Protein AF-A0A3S1SPB4-F1 (afdb_monomer_lite)

Sequence (259 aa):
DLHRLSEKHAQAERALEKRALELQKLEQMYDDASFSSSNRQIELVARESELEKLASDIALLKGQRKEADRHSQEIASESKAAREALKVEKKKTAELEKKVERLLATLADREEKLDRREKDLARMRERSKETAVANGVARLTAGPDAKSDDVDKAIAKLEADRERLEARLTALARENKRLKTDLADSGTVMPESAGDARSGAGLREQMNELAAEVVNLTMKLEGPDSTIAKALASEGQQNGRGISLADRVRALQKAGSSN

Foldseek 3Di:
DVVVVVVVVVVVVVVVVVVVVVVVVVVVVVVVVVVVVVVVVVVVVVVVVVVVVVVVVVVVVVVVVVVVVVVVVVVVVVVVVVVVVVVVVVVVVVVVVVVVVVVVVVVVVVVVVVVVVVVVVVVVVVVVVVVCVVVVVVVVPDDDPPPPVVVVVVVVVVVVVVVVVVVVVVVVVVVVVVVVVVCVVVPPPPDDDPVVVVVVVVVVVVVLLVVLVVLLVVCVVVDCPDPSNVVLVDDDDPDDDDQDSSNSNVVVVVVVVVD

pLDDT: mean 84.22, std 16.59, range [40.38, 98.56]

Structure (mmCIF, N/CA/C/O backbone):
data_AF-A0A3S1SPB4-F1
#
_entry.id   AF-A0A3S1SPB4-F1
#
loop_
_atom_site.group_PDB
_atom_site.id
_atom_site.type_symbol
_atom_site.label_atom_id
_atom_site.label_alt_id
_atom_site.label_comp_id
_atom_site.label_asym_id
_atom_site.label_entity_id
_atom_site.label_seq_id
_atom_site.pdbx_PDB_ins_code
_atom_site.Cartn_x
_atom_site.Cartn_y
_atom_site.Cartn_z
_atom_site.occupancy
_atom_site.B_iso_or_equiv
_atom_site.auth_seq_id
_atom_site.auth_comp_id
_atom_site.auth_asym_id
_atom_site.auth_atom_id
_atom_site.pdbx_PDB_model_num
ATOM 1 N N . ASP A 1 1 ? 51.983 7.916 -91.721 1.00 75.38 1 ASP A N 1
ATOM 2 C CA . ASP A 1 1 ? 50.832 7.320 -91.001 1.00 75.38 1 ASP A CA 1
ATOM 3 C C . ASP A 1 1 ? 51.162 6.725 -89.637 1.00 75.38 1 ASP A C 1
ATOM 5 O O . ASP A 1 1 ? 50.467 7.058 -88.684 1.00 75.38 1 ASP A O 1
ATOM 9 N N . LEU A 1 2 ? 52.246 5.953 -89.486 1.00 85.44 2 LEU A N 1
ATOM 10 C CA . LEU A 1 2 ? 52.638 5.344 -88.199 1.00 85.44 2 LEU A CA 1
ATOM 11 C C . LEU A 1 2 ? 52.831 6.342 -87.037 1.00 85.44 2 LEU A C 1
ATOM 13 O O . LEU A 1 2 ? 52.354 6.089 -85.937 1.00 85.44 2 LEU A O 1
ATOM 17 N N . HIS A 1 3 ? 53.463 7.499 -87.269 1.00 86.44 3 HIS A N 1
ATOM 18 C CA . HIS A 1 3 ? 53.674 8.504 -86.210 1.00 86.44 3 HIS A CA 1
ATOM 19 C C . HIS A 1 3 ? 52.358 9.100 -85.684 1.00 86.44 3 HIS A C 1
ATOM 21 O O . HIS A 1 3 ? 52.159 9.188 -84.478 1.00 86.44 3 HIS A O 1
ATOM 27 N N . ARG A 1 4 ? 51.404 9.414 -86.573 1.00 89.56 4 ARG A N 1
ATOM 28 C CA . ARG A 1 4 ? 50.073 9.915 -86.179 1.00 89.56 4 ARG A CA 1
ATOM 29 C C . ARG A 1 4 ? 49.282 8.881 -85.378 1.00 89.56 4 ARG A C 1
ATOM 31 O O . ARG A 1 4 ? 48.497 9.248 -84.510 1.00 89.56 4 ARG A O 1
ATOM 38 N N . LEU A 1 5 ? 49.458 7.594 -85.682 1.00 90.75 5 LEU A N 1
ATOM 39 C CA . LEU A 1 5 ? 48.833 6.511 -84.926 1.00 90.75 5 LEU A CA 1
ATOM 40 C C . LEU A 1 5 ? 49.460 6.373 -83.531 1.00 90.75 5 LEU A C 1
ATOM 42 O O . LEU A 1 5 ? 48.730 6.249 -82.553 1.00 90.75 5 LEU A O 1
ATOM 46 N N . SER A 1 6 ? 50.788 6.483 -83.432 1.00 92.44 6 SER A N 1
ATOM 47 C CA . SER A 1 6 ? 51.517 6.482 -82.157 1.00 92.44 6 SER A CA 1
ATOM 48 C C . SER A 1 6 ? 51.134 7.661 -81.259 1.00 92.44 6 SER A C 1
ATOM 50 O O . SER A 1 6 ? 50.950 7.481 -80.060 1.00 92.44 6 SER A O 1
ATOM 52 N N . GLU A 1 7 ? 50.978 8.862 -81.818 1.00 93.25 7 GLU A N 1
ATOM 53 C CA . GLU A 1 7 ? 50.540 10.040 -81.060 1.00 93.25 7 GLU A CA 1
ATOM 54 C C . GLU A 1 7 ? 49.109 9.880 -80.539 1.00 93.25 7 GLU A C 1
ATOM 56 O O . GLU A 1 7 ? 48.834 10.196 -79.382 1.00 93.25 7 GLU A O 1
ATOM 61 N N . LYS A 1 8 ? 48.201 9.341 -81.363 1.00 94.06 8 LYS A N 1
ATOM 62 C CA . LYS A 1 8 ? 46.831 9.017 -80.941 1.00 94.06 8 LYS A CA 1
ATOM 63 C C . LYS A 1 8 ? 46.806 7.949 -79.848 1.00 94.06 8 LYS A C 1
ATOM 65 O O . LYS A 1 8 ? 46.020 8.075 -78.915 1.00 94.06 8 LYS A O 1
ATOM 70 N N . HIS A 1 9 ? 47.673 6.940 -79.939 1.00 94.12 9 HIS A N 1
ATOM 71 C CA . HIS A 1 9 ? 47.815 5.914 -78.906 1.00 94.12 9 HIS A CA 1
ATOM 72 C C . HIS A 1 9 ? 48.284 6.521 -77.581 1.00 94.12 9 HIS A C 1
ATOM 74 O O . HIS A 1 9 ? 47.619 6.354 -76.566 1.00 94.12 9 HIS A O 1
ATOM 80 N N . ALA A 1 10 ? 49.348 7.327 -77.604 1.00 94.56 10 ALA A N 1
ATOM 81 C CA . ALA A 1 10 ? 49.864 7.994 -76.409 1.00 94.56 10 ALA A CA 1
ATOM 82 C C . ALA A 1 10 ? 48.846 8.970 -75.786 1.00 94.56 10 ALA A C 1
ATOM 84 O O . ALA A 1 10 ? 48.781 9.133 -74.568 1.00 94.56 10 ALA A O 1
ATOM 85 N N . GLN A 1 11 ? 48.029 9.639 -76.604 1.00 94.69 11 GLN A N 1
ATOM 86 C CA . GLN A 1 11 ? 46.925 10.470 -76.114 1.00 94.69 11 GLN A CA 1
ATOM 87 C C . GLN A 1 11 ? 45.821 9.630 -75.458 1.00 94.69 11 GLN A C 1
ATOM 89 O O . GLN A 1 11 ? 45.295 10.033 -74.420 1.00 94.69 11 GLN A O 1
ATOM 94 N N . ALA A 1 12 ? 45.488 8.473 -76.036 1.00 94.44 12 ALA A N 1
ATOM 95 C CA . ALA A 1 12 ? 44.513 7.547 -75.473 1.00 94.44 12 ALA A CA 1
ATOM 96 C C . ALA A 1 12 ? 45.000 6.945 -74.146 1.00 94.44 12 ALA A C 1
ATOM 98 O O . ALA A 1 12 ? 44.237 6.938 -73.186 1.00 94.44 12 ALA A O 1
ATOM 99 N N . GLU A 1 13 ? 46.267 6.533 -74.052 1.00 95.31 13 GLU A N 1
ATOM 100 C CA . GLU A 1 13 ? 46.878 6.036 -72.809 1.00 95.31 13 GLU A CA 1
ATOM 101 C C . GLU A 1 13 ? 46.801 7.080 -71.694 1.00 95.31 13 GLU A C 1
ATOM 103 O O . GLU A 1 13 ? 46.261 6.802 -70.628 1.00 95.31 13 GLU A O 1
ATOM 108 N N . ARG A 1 14 ? 47.196 8.330 -71.967 1.00 95.88 14 ARG A N 1
ATOM 109 C CA . ARG A 1 14 ? 47.084 9.423 -70.982 1.00 95.88 14 ARG A CA 1
ATOM 110 C C . ARG A 1 14 ? 45.640 9.702 -70.561 1.00 95.88 14 ARG A C 1
ATOM 112 O O . ARG A 1 14 ? 45.394 10.109 -69.428 1.00 95.88 14 ARG A O 1
ATOM 119 N N . ALA A 1 15 ? 44.674 9.552 -71.467 1.00 96.06 15 ALA A N 1
ATOM 120 C CA . ALA A 1 15 ? 43.260 9.722 -71.138 1.00 96.06 15 ALA A CA 1
ATOM 121 C C . ALA A 1 15 ? 42.735 8.564 -70.274 1.00 96.06 15 ALA A C 1
ATOM 123 O O . ALA A 1 15 ? 41.946 8.798 -69.358 1.00 96.06 15 ALA A O 1
ATOM 124 N N . LEU A 1 16 ? 43.188 7.336 -70.538 1.00 96.31 16 LEU A N 1
ATOM 125 C CA . LEU A 1 16 ? 42.876 6.163 -69.725 1.00 96.31 16 LEU A CA 1
ATOM 126 C C . LEU A 1 16 ? 43.489 6.272 -68.327 1.00 96.31 16 LEU A C 1
ATOM 128 O O . LEU A 1 16 ? 42.783 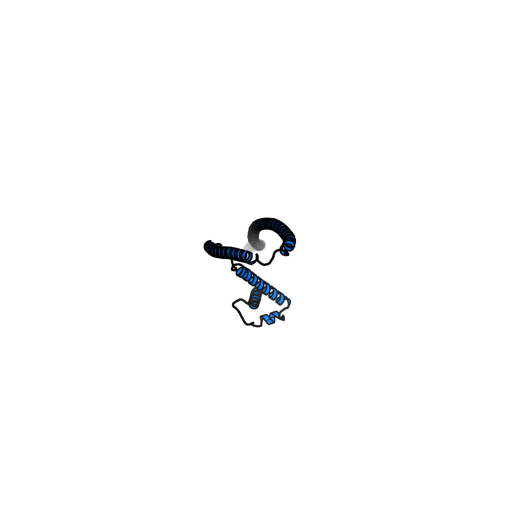6.032 -67.354 1.00 96.31 16 LEU A O 1
ATOM 132 N N . GLU A 1 17 ? 44.738 6.720 -68.207 1.00 96.50 17 GLU A N 1
ATOM 133 C CA . GLU A 1 17 ? 45.389 6.971 -66.914 1.00 96.50 17 GLU A CA 1
ATOM 134 C C . GLU A 1 17 ? 44.633 8.017 -66.084 1.00 96.50 17 GLU A C 1
ATOM 136 O O . GLU A 1 17 ? 44.372 7.808 -64.901 1.00 96.50 17 GLU A O 1
ATOM 141 N N . LYS A 1 18 ? 44.210 9.129 -66.702 1.00 96.81 18 LYS A N 1
ATOM 142 C CA . LYS A 1 18 ? 43.398 10.149 -66.016 1.00 96.81 18 LYS A CA 1
ATOM 143 C C . LYS A 1 18 ? 42.070 9.586 -65.518 1.00 96.81 18 LYS A C 1
ATOM 145 O O . LYS A 1 18 ? 41.710 9.821 -64.369 1.00 96.81 18 LYS A O 1
ATOM 150 N N . ARG A 1 19 ? 41.374 8.813 -66.357 1.00 96.44 19 ARG A N 1
ATOM 151 C CA . ARG A 1 19 ? 40.126 8.144 -65.964 1.00 96.44 19 ARG A CA 1
ATOM 152 C C . ARG A 1 19 ? 40.351 7.133 -64.845 1.00 96.44 19 ARG A C 1
ATOM 154 O O . ARG A 1 19 ? 39.529 7.062 -63.943 1.00 96.44 19 ARG A O 1
ATOM 161 N N . ALA A 1 20 ? 41.456 6.389 -64.866 1.00 96.88 20 ALA A N 1
ATOM 162 C CA . ALA A 1 20 ? 41.801 5.459 -63.794 1.00 96.88 20 ALA A CA 1
ATOM 163 C C . ALA A 1 20 ? 41.993 6.192 -62.454 1.00 96.88 20 ALA A C 1
ATOM 165 O O . ALA A 1 20 ? 41.458 5.757 -61.438 1.00 96.88 20 ALA A O 1
ATOM 166 N N . LEU A 1 21 ? 42.667 7.348 -62.458 1.00 97.06 21 LEU A N 1
ATOM 167 C CA . LEU A 1 21 ? 42.824 8.182 -61.261 1.00 97.06 21 LEU A CA 1
ATOM 168 C C . LEU A 1 21 ? 41.497 8.782 -60.773 1.00 97.06 21 LEU A C 1
ATOM 170 O O . LEU A 1 21 ? 41.274 8.890 -59.570 1.00 97.06 21 LEU A O 1
ATOM 174 N N . GLU A 1 22 ? 40.618 9.202 -61.683 1.00 96.62 22 GLU A N 1
ATOM 175 C CA . GLU A 1 22 ? 39.280 9.696 -61.333 1.00 96.62 22 GLU A CA 1
ATOM 176 C C . GLU A 1 22 ? 38.407 8.591 -60.731 1.00 96.62 22 GLU A C 1
ATOM 178 O O . GLU A 1 22 ? 37.740 8.829 -59.725 1.00 96.62 22 GLU A O 1
ATOM 183 N N . LEU A 1 23 ? 38.460 7.380 -61.292 1.00 96.94 23 LEU A N 1
ATOM 184 C CA . LEU A 1 23 ? 37.764 6.212 -60.753 1.00 96.94 23 LEU A CA 1
ATOM 185 C C . LEU A 1 23 ? 38.267 5.860 -59.354 1.00 96.94 23 LEU A C 1
ATOM 187 O O . LEU A 1 23 ? 37.449 5.675 -58.462 1.00 96.94 23 LEU A O 1
ATOM 191 N N . GLN A 1 24 ? 39.583 5.866 -59.132 1.00 97.00 24 GLN A N 1
ATOM 192 C CA . GLN A 1 24 ? 40.157 5.607 -57.811 1.00 97.00 24 GLN A CA 1
ATOM 193 C C . GLN A 1 24 ? 39.718 6.652 -56.771 1.00 97.00 24 GLN A C 1
ATOM 195 O O . GLN A 1 24 ? 39.429 6.315 -55.626 1.00 97.00 24 GLN A O 1
ATOM 200 N N . LYS A 1 25 ? 39.630 7.933 -57.153 1.00 97.38 25 LYS A N 1
ATOM 201 C CA . LYS A 1 25 ? 39.108 8.984 -56.261 1.00 97.38 25 LYS A CA 1
ATOM 202 C C . LYS A 1 25 ? 37.626 8.797 -55.960 1.00 97.38 25 LYS A C 1
ATOM 204 O O . LYS A 1 25 ? 37.198 9.040 -54.837 1.00 97.38 25 LYS A O 1
ATOM 209 N N . LEU A 1 26 ? 36.837 8.405 -56.959 1.00 97.50 26 LEU A N 1
ATOM 210 C CA . LEU A 1 26 ? 35.414 8.142 -56.769 1.00 97.50 26 LEU A CA 1
ATOM 211 C C . LEU A 1 26 ? 35.185 6.924 -55.868 1.00 97.50 26 LEU A C 1
ATOM 213 O O . LEU A 1 26 ? 34.300 6.972 -55.022 1.00 97.50 26 LEU A O 1
ATOM 217 N N . GLU A 1 27 ? 36.009 5.888 -56.010 1.00 96.94 27 GLU A N 1
ATOM 218 C CA . GLU A 1 27 ? 36.025 4.715 -55.135 1.00 96.94 27 GLU A CA 1
ATOM 219 C C . GLU A 1 27 ? 36.329 5.115 -53.686 1.00 96.94 27 GLU A C 1
ATOM 221 O O . GLU A 1 27 ? 35.541 4.806 -52.800 1.00 96.94 27 GLU A O 1
ATOM 226 N N . GLN A 1 28 ? 37.365 5.928 -53.453 1.00 97.19 28 GLN A N 1
ATOM 227 C CA . GLN A 1 28 ? 37.677 6.446 -52.112 1.00 97.19 28 GLN A CA 1
ATOM 228 C C . GLN A 1 28 ? 36.519 7.249 -51.504 1.00 97.19 28 GLN A C 1
ATOM 230 O O . GLN A 1 28 ? 36.149 7.028 -50.355 1.00 97.19 28 GLN A O 1
ATOM 235 N N . MET A 1 29 ? 35.901 8.155 -52.272 1.00 97.19 29 MET A N 1
ATOM 236 C CA . MET A 1 29 ? 34.748 8.923 -51.785 1.00 97.19 29 MET A CA 1
ATOM 237 C C . MET A 1 29 ? 33.532 8.034 -51.494 1.00 97.19 29 MET A C 1
ATOM 239 O O . MET A 1 29 ? 32.776 8.315 -50.564 1.00 97.19 29 MET A O 1
ATOM 243 N N . TYR A 1 30 ? 33.319 6.986 -52.295 1.00 97.56 30 TYR A N 1
ATOM 244 C CA . TYR A 1 30 ? 32.252 6.018 -52.068 1.00 97.56 30 TYR A CA 1
ATOM 245 C C . TYR A 1 30 ? 32.500 5.209 -50.796 1.00 97.56 30 TYR A C 1
ATOM 247 O O . TYR A 1 30 ? 31.586 5.078 -49.983 1.00 97.56 30 TYR A O 1
ATOM 255 N N . ASP A 1 31 ? 33.723 4.724 -50.597 1.00 97.62 31 ASP A N 1
ATOM 256 C CA . ASP A 1 31 ? 34.103 3.981 -49.401 1.00 97.62 31 ASP A CA 1
ATOM 257 C C . ASP A 1 31 ? 33.938 4.849 -48.151 1.00 97.62 31 ASP A C 1
ATOM 259 O O . ASP A 1 31 ? 33.263 4.435 -47.209 1.00 97.62 31 ASP A O 1
ATOM 263 N N . ASP A 1 32 ? 34.428 6.090 -48.166 1.00 97.31 32 ASP A N 1
ATOM 264 C CA . ASP A 1 32 ? 34.272 7.031 -47.050 1.00 97.31 32 ASP A CA 1
ATOM 265 C C . ASP A 1 32 ? 32.794 7.312 -46.728 1.00 97.31 32 ASP A C 1
ATOM 267 O O . ASP A 1 32 ? 32.380 7.307 -45.562 1.00 97.31 32 ASP A O 1
ATOM 271 N N . ALA A 1 33 ? 31.962 7.517 -47.755 1.00 97.50 33 ALA A N 1
ATOM 272 C CA . ALA A 1 33 ? 30.526 7.716 -47.580 1.00 97.50 33 ALA A CA 1
ATOM 273 C C . ALA A 1 33 ? 29.827 6.448 -47.057 1.00 97.50 33 ALA A C 1
ATOM 275 O O . ALA A 1 33 ? 28.954 6.536 -46.189 1.00 97.50 33 ALA A O 1
ATOM 276 N N . SER A 1 34 ? 30.230 5.273 -47.542 1.00 97.00 34 SER A N 1
ATOM 277 C CA . SER A 1 34 ? 29.728 3.970 -47.102 1.00 97.00 34 SER A CA 1
ATOM 278 C C . SER A 1 34 ? 30.073 3.713 -45.632 1.00 97.00 34 SER A C 1
ATOM 280 O O . SER A 1 34 ? 29.188 3.379 -44.837 1.00 97.00 34 SER A O 1
ATOM 282 N N . PHE A 1 35 ? 31.319 3.975 -45.224 1.00 97.44 35 PHE A N 1
ATOM 283 C CA . PHE A 1 35 ? 31.751 3.880 -43.829 1.00 97.44 35 PHE A CA 1
ATOM 284 C C . PHE A 1 35 ? 31.006 4.871 -42.931 1.00 97.44 35 PHE A C 1
ATOM 286 O O . PHE A 1 35 ? 30.534 4.484 -41.862 1.00 97.44 35 PHE A O 1
ATOM 293 N N . SER A 1 36 ? 30.829 6.122 -43.366 1.00 97.88 36 SER A N 1
ATOM 294 C CA . SER A 1 36 ? 30.066 7.124 -42.610 1.00 97.88 36 SER A CA 1
ATOM 295 C C . SER A 1 36 ? 28.595 6.724 -42.440 1.00 97.88 36 SER A C 1
ATOM 297 O O . SER A 1 36 ? 28.045 6.829 -41.341 1.00 97.88 36 SER A O 1
ATOM 299 N N . SER A 1 37 ? 27.966 6.203 -43.499 1.00 97.81 37 SER A N 1
ATOM 300 C CA . SER A 1 37 ? 26.587 5.708 -43.456 1.00 97.81 37 SER A CA 1
ATOM 301 C C . SER A 1 37 ? 26.447 4.504 -42.525 1.00 97.81 37 SER A C 1
ATOM 303 O O . SER A 1 37 ? 25.523 4.465 -41.714 1.00 97.81 37 SER A O 1
ATOM 305 N N . SER A 1 38 ? 27.376 3.548 -42.601 1.00 97.94 38 SER A N 1
ATOM 306 C CA . SER A 1 38 ? 27.407 2.376 -41.721 1.00 97.94 38 SER A CA 1
ATOM 307 C C . SER A 1 38 ? 27.582 2.782 -40.255 1.00 97.94 38 SER A C 1
ATOM 309 O O . SER A 1 38 ? 26.819 2.345 -39.394 1.00 97.94 38 SER A O 1
ATOM 311 N N . ASN A 1 39 ? 28.499 3.711 -39.963 1.00 97.94 39 ASN A N 1
ATOM 312 C CA . ASN A 1 39 ? 28.676 4.231 -38.608 1.00 97.94 39 ASN A CA 1
ATOM 313 C C . ASN A 1 39 ? 27.399 4.909 -38.088 1.00 97.94 39 ASN A C 1
ATOM 315 O O . ASN A 1 39 ? 26.957 4.641 -36.972 1.00 97.94 39 ASN A O 1
ATOM 319 N N . ARG A 1 40 ? 26.744 5.728 -38.920 1.00 97.69 40 ARG A N 1
ATOM 320 C CA . ARG A 1 40 ? 25.470 6.357 -38.553 1.00 97.69 40 ARG A CA 1
ATOM 321 C C . ARG A 1 40 ? 24.361 5.330 -38.323 1.00 97.69 40 ARG A C 1
ATOM 323 O O . ARG A 1 40 ? 23.535 5.525 -37.439 1.00 97.69 40 ARG A O 1
ATOM 330 N N . GLN A 1 41 ? 24.339 4.238 -39.085 1.00 98.06 41 GLN A N 1
ATOM 331 C CA . GLN A 1 41 ? 23.387 3.149 -38.877 1.00 98.06 41 GLN A CA 1
ATOM 332 C C . GLN A 1 41 ? 23.615 2.455 -37.528 1.00 98.06 41 GLN A C 1
ATOM 334 O O . GLN A 1 41 ? 22.649 2.199 -36.813 1.00 98.06 41 GLN A O 1
ATOM 339 N N . ILE A 1 42 ? 24.870 2.209 -37.145 1.00 97.69 42 ILE A N 1
ATOM 340 C CA . ILE A 1 42 ? 25.210 1.639 -35.832 1.00 97.69 42 ILE A CA 1
ATOM 341 C C . ILE A 1 42 ? 24.729 2.562 -34.706 1.00 97.69 42 ILE A C 1
ATOM 343 O O . ILE A 1 42 ? 24.108 2.100 -33.749 1.00 97.69 42 ILE A O 1
ATOM 347 N N . GLU A 1 43 ? 24.961 3.869 -34.832 1.00 97.69 43 GLU A N 1
ATOM 348 C CA . GLU A 1 43 ? 24.497 4.848 -33.846 1.00 97.69 43 GLU A CA 1
ATOM 349 C C . GLU A 1 43 ? 22.969 4.900 -33.753 1.00 97.69 43 GLU A C 1
ATOM 351 O O . GLU A 1 43 ? 22.430 4.950 -32.648 1.00 97.69 43 GLU A O 1
ATOM 356 N N . LEU A 1 44 ? 22.259 4.855 -34.884 1.00 98.25 44 LEU A N 1
ATOM 357 C CA . LEU A 1 44 ? 20.796 4.826 -34.892 1.00 98.25 44 LEU A CA 1
ATOM 358 C C . LEU A 1 44 ? 20.257 3.590 -34.172 1.00 98.25 44 LEU A C 1
ATOM 360 O O . LEU A 1 44 ? 19.421 3.739 -33.287 1.00 98.25 44 LEU A O 1
ATOM 364 N N . VAL A 1 45 ? 20.795 2.404 -34.464 1.00 98.31 45 VAL A N 1
ATOM 365 C CA . VAL A 1 45 ? 20.392 1.160 -33.788 1.00 98.31 45 VAL A CA 1
ATOM 366 C C . VAL A 1 45 ? 20.698 1.221 -32.288 1.00 98.31 45 VAL A C 1
ATOM 368 O O . VAL A 1 45 ? 19.892 0.787 -31.464 1.00 98.31 45 VAL A O 1
ATOM 371 N N . ALA A 1 46 ? 21.832 1.810 -31.897 1.00 98.06 46 ALA A N 1
ATOM 372 C CA . ALA A 1 46 ? 22.147 2.018 -30.487 1.00 98.06 46 ALA A CA 1
ATOM 373 C C . ALA A 1 46 ? 21.114 2.937 -29.810 1.00 98.06 46 ALA A C 1
ATOM 375 O O . ALA A 1 46 ? 20.590 2.590 -28.750 1.00 98.06 46 ALA A O 1
ATOM 376 N N . ARG A 1 47 ? 20.757 4.065 -30.439 1.00 98.00 47 ARG A N 1
ATOM 377 C CA . ARG A 1 47 ? 19.730 4.989 -29.929 1.00 98.00 47 ARG A CA 1
ATOM 378 C C . ARG A 1 47 ? 18.342 4.361 -29.880 1.00 98.00 47 ARG A C 1
ATOM 380 O O . ARG A 1 47 ? 17.628 4.582 -28.908 1.00 98.00 47 ARG A O 1
ATOM 387 N N . GLU A 1 48 ? 17.968 3.564 -30.872 1.00 97.94 48 GLU A N 1
ATOM 388 C CA . GLU A 1 48 ? 16.713 2.807 -30.866 1.00 97.94 48 GLU A CA 1
ATOM 389 C C . GLU A 1 48 ? 16.659 1.855 -29.666 1.00 97.94 48 GLU A C 1
ATOM 391 O O . GLU A 1 48 ? 15.685 1.874 -28.916 1.00 97.94 48 GLU A O 1
ATOM 396 N N . SER A 1 49 ? 17.749 1.131 -29.386 1.00 98.31 49 SER A N 1
ATOM 397 C CA . SER A 1 49 ? 17.826 0.254 -28.210 1.00 98.31 49 SER A CA 1
ATOM 398 C C . SER A 1 49 ? 17.738 1.015 -26.876 1.00 98.31 49 SER A C 1
ATOM 400 O O . SER A 1 49 ? 17.169 0.515 -25.905 1.00 98.31 49 SER A O 1
ATOM 402 N N . GLU A 1 50 ? 18.282 2.236 -26.800 1.00 98.31 50 GLU A N 1
ATOM 403 C CA . GLU A 1 50 ? 18.144 3.105 -25.624 1.00 98.31 50 GLU A CA 1
ATOM 404 C C . GLU A 1 50 ? 16.697 3.584 -25.454 1.00 98.31 50 GLU A C 1
ATOM 406 O O . GLU A 1 50 ? 16.171 3.562 -24.341 1.00 98.31 50 GLU A O 1
ATOM 411 N N . LEU A 1 51 ? 16.032 3.975 -26.545 1.00 98.50 51 LEU A N 1
ATOM 412 C CA . LEU A 1 51 ? 14.627 4.382 -26.527 1.00 98.50 51 LEU A CA 1
ATOM 413 C C . LEU A 1 51 ? 13.709 3.234 -26.100 1.00 98.50 51 LEU A C 1
ATOM 415 O O . LEU A 1 51 ? 12.793 3.463 -25.311 1.00 98.50 51 LEU A O 1
ATOM 419 N N . GLU A 1 52 ? 13.965 2.009 -26.561 1.00 98.44 52 GLU A N 1
ATOM 420 C CA . GLU A 1 52 ? 13.220 0.820 -26.134 1.00 98.44 52 GLU A CA 1
ATOM 421 C C . GLU A 1 52 ? 13.374 0.555 -24.632 1.00 98.44 52 GLU A C 1
ATOM 423 O O . GLU A 1 52 ? 12.374 0.336 -23.944 1.00 98.44 52 GLU A O 1
ATOM 428 N N . LYS A 1 53 ? 14.597 0.660 -24.093 1.00 98.50 53 LYS A N 1
ATOM 429 C CA . LYS A 1 53 ? 14.849 0.532 -22.646 1.00 98.50 53 LYS A CA 1
ATOM 430 C C . LYS A 1 53 ? 14.124 1.611 -21.843 1.00 98.50 53 LYS A C 1
ATOM 432 O O . LYS A 1 53 ? 13.426 1.308 -20.877 1.00 98.50 53 LYS A O 1
ATOM 437 N N . LEU A 1 54 ? 14.219 2.870 -22.269 1.00 98.50 54 LEU A N 1
ATOM 438 C CA . LEU A 1 54 ? 13.508 3.970 -21.612 1.00 98.50 54 LEU A CA 1
ATOM 439 C C . LEU A 1 54 ? 11.988 3.778 -21.680 1.00 98.50 54 LEU A C 1
ATOM 441 O O . LEU A 1 54 ? 11.284 4.066 -20.712 1.00 98.50 54 LEU A O 1
ATOM 445 N N . ALA A 1 55 ? 11.463 3.260 -22.792 1.00 98.50 55 ALA A N 1
ATOM 446 C CA . ALA A 1 55 ? 10.047 2.945 -22.924 1.00 98.50 55 ALA A CA 1
ATOM 447 C C . ALA A 1 55 ? 9.615 1.828 -21.958 1.00 98.50 55 ALA A C 1
ATOM 449 O O . ALA A 1 55 ? 8.562 1.961 -21.323 1.00 98.50 55 ALA A O 1
ATOM 450 N N . SER A 1 56 ? 10.423 0.772 -21.791 1.00 98.44 56 SER A N 1
ATOM 451 C CA . SER A 1 56 ? 10.151 -0.278 -20.801 1.00 98.44 56 SER A CA 1
ATOM 452 C C . SER A 1 56 ? 10.201 0.249 -19.368 1.00 98.44 56 SER A C 1
ATOM 454 O O . SER A 1 56 ? 9.301 -0.050 -18.581 1.00 98.44 56 SER A O 1
ATOM 456 N N . ASP A 1 57 ? 11.168 1.109 -19.045 1.00 98.56 57 ASP A N 1
ATOM 457 C CA . ASP A 1 57 ? 11.299 1.703 -17.712 1.00 98.56 57 ASP A CA 1
ATOM 458 C C . ASP A 1 57 ? 10.115 2.623 -17.398 1.00 98.56 57 ASP A C 1
ATOM 460 O O . ASP A 1 57 ? 9.532 2.562 -16.315 1.00 98.56 57 ASP A O 1
ATOM 464 N N . ILE A 1 58 ? 9.677 3.433 -18.367 1.00 98.56 58 ILE A N 1
ATOM 465 C CA . ILE A 1 58 ? 8.478 4.269 -18.233 1.00 98.56 58 ILE A CA 1
ATOM 466 C C . ILE A 1 58 ? 7.233 3.403 -18.010 1.00 98.56 58 ILE A C 1
ATOM 468 O O . ILE A 1 58 ? 6.369 3.772 -17.209 1.00 98.56 58 ILE A O 1
ATOM 472 N N . ALA A 1 59 ? 7.105 2.272 -18.708 1.00 98.44 59 ALA A N 1
ATOM 473 C CA . ALA A 1 59 ? 5.983 1.360 -18.515 1.00 98.44 59 ALA A CA 1
ATOM 474 C C . ALA A 1 59 ? 5.991 0.748 -17.104 1.00 98.44 59 ALA A C 1
ATOM 476 O O . ALA A 1 59 ? 4.949 0.747 -16.440 1.00 98.44 59 ALA A O 1
ATOM 477 N N . LEU A 1 60 ? 7.160 0.321 -16.617 1.00 98.50 60 LEU A N 1
ATOM 478 C CA . LEU A 1 60 ? 7.342 -0.201 -15.263 1.00 98.50 60 LEU A CA 1
ATOM 479 C C . LEU A 1 60 ? 7.007 0.853 -14.199 1.00 98.50 60 LEU A C 1
ATOM 481 O O . LEU A 1 60 ? 6.184 0.597 -13.322 1.00 98.50 60 LEU A O 1
ATOM 485 N N . LEU A 1 61 ? 7.564 2.062 -14.313 1.00 98.31 61 LEU A N 1
ATOM 486 C CA . LEU A 1 61 ? 7.310 3.167 -13.384 1.00 98.31 61 LEU A CA 1
ATOM 487 C C . LEU A 1 61 ? 5.831 3.574 -13.367 1.00 98.31 61 LEU A C 1
ATOM 489 O O . LEU A 1 61 ? 5.271 3.872 -12.312 1.00 98.31 61 LEU A O 1
ATOM 493 N N . LYS A 1 62 ? 5.154 3.555 -14.523 1.00 98.50 62 LYS A N 1
ATOM 494 C CA . LYS A 1 62 ? 3.700 3.770 -14.593 1.00 98.50 62 LYS A CA 1
ATOM 495 C C . LYS A 1 62 ? 2.921 2.657 -13.891 1.00 98.50 62 LYS A C 1
ATOM 497 O O . LYS A 1 62 ? 1.891 2.956 -13.285 1.00 98.50 62 LYS A O 1
ATOM 502 N N . GLY A 1 63 ? 3.380 1.410 -13.981 1.00 98.38 63 GLY A N 1
ATOM 503 C CA . GLY A 1 63 ? 2.830 0.278 -13.233 1.00 98.38 63 GLY A CA 1
ATOM 504 C C . GLY A 1 63 ? 2.961 0.490 -11.727 1.00 98.38 63 GLY A C 1
ATOM 505 O O . GLY A 1 63 ? 1.949 0.561 -11.032 1.00 98.38 63 GLY A O 1
ATOM 506 N N . GLN A 1 64 ? 4.184 0.739 -11.258 1.00 98.31 64 GLN A N 1
ATOM 507 C CA . GLN A 1 64 ? 4.489 0.999 -9.848 1.00 98.31 64 GLN A CA 1
ATOM 508 C C . GLN A 1 64 ? 3.700 2.186 -9.291 1.00 98.31 64 GLN A C 1
ATOM 510 O O . GLN A 1 64 ? 3.146 2.103 -8.199 1.00 98.31 64 GLN A O 1
ATOM 515 N N . ARG A 1 65 ? 3.572 3.282 -10.053 1.00 98.38 65 ARG A N 1
ATOM 516 C CA . ARG A 1 65 ? 2.752 4.431 -9.644 1.00 98.38 65 ARG A CA 1
ATOM 517 C C . ARG A 1 65 ? 1.285 4.042 -9.461 1.00 98.38 65 ARG A C 1
ATOM 519 O O . ARG A 1 65 ? 0.681 4.433 -8.472 1.00 98.38 65 ARG A O 1
ATOM 526 N N . LYS A 1 66 ? 0.710 3.265 -10.385 1.00 98.50 66 LYS A N 1
ATOM 527 C CA . LYS A 1 66 ? -0.685 2.806 -10.270 1.00 98.50 66 LYS A CA 1
ATOM 528 C C . LYS A 1 66 ? -0.890 1.878 -9.074 1.00 98.50 66 LYS A C 1
ATOM 530 O O . LYS A 1 66 ? -1.934 1.953 -8.435 1.00 98.50 66 LYS A O 1
ATOM 535 N N . GLU A 1 67 ? 0.066 1.003 -8.787 1.00 98.06 67 GLU A N 1
ATOM 536 C CA . GLU A 1 67 ? 0.019 0.113 -7.622 1.00 98.06 67 GLU A CA 1
ATOM 537 C C . GLU A 1 67 ? 0.144 0.896 -6.311 1.00 98.06 67 GLU A C 1
ATOM 539 O O . GLU A 1 67 ? -0.667 0.707 -5.408 1.00 98.06 67 GLU A O 1
ATOM 544 N N . ALA A 1 68 ? 1.076 1.849 -6.236 1.00 97.88 68 ALA A N 1
ATOM 545 C CA . ALA A 1 68 ? 1.227 2.741 -5.090 1.00 97.88 68 ALA A CA 1
ATOM 546 C C . ALA A 1 68 ? -0.018 3.616 -4.856 1.00 97.88 68 ALA A C 1
ATOM 548 O O . ALA A 1 68 ? -0.441 3.794 -3.712 1.00 97.88 68 ALA A O 1
ATOM 549 N N . ASP A 1 69 ? -0.635 4.129 -5.926 1.00 98.06 69 ASP A N 1
ATOM 550 C CA . ASP A 1 69 ? -1.890 4.883 -5.852 1.00 98.06 69 ASP A CA 1
ATOM 551 C C . ASP A 1 69 ? -3.037 3.998 -5.316 1.00 98.06 69 ASP A C 1
ATOM 553 O O . ASP A 1 69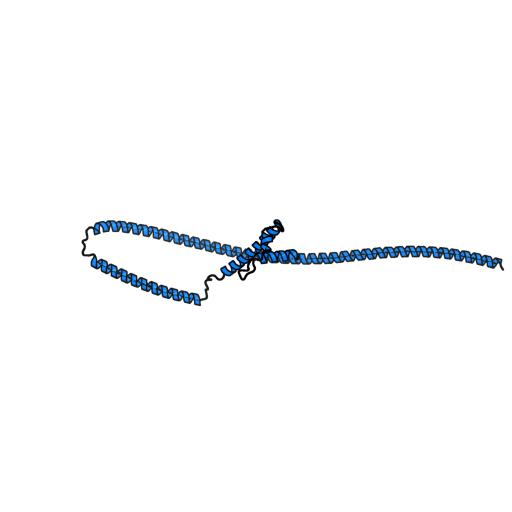 ? -3.797 4.436 -4.450 1.00 98.06 69 ASP A O 1
ATOM 557 N N . ARG A 1 70 ? -3.137 2.735 -5.766 1.00 98.12 70 ARG A N 1
ATOM 558 C CA . ARG A 1 70 ? -4.129 1.766 -5.254 1.00 98.12 70 ARG A CA 1
ATOM 559 C C . ARG A 1 70 ? -3.916 1.463 -3.775 1.00 98.12 70 ARG A C 1
ATOM 561 O O . ARG A 1 70 ? -4.855 1.609 -2.999 1.00 98.12 70 ARG A O 1
ATOM 568 N N . HIS A 1 71 ? -2.690 1.138 -3.371 1.00 98.00 71 HIS A N 1
ATOM 569 C CA . HIS A 1 71 ? -2.373 0.883 -1.965 1.00 98.00 71 HIS A CA 1
ATOM 570 C C . HIS A 1 71 ? -2.632 2.105 -1.080 1.00 98.00 71 HIS A C 1
ATOM 572 O O . HIS A 1 71 ? -3.160 1.977 0.022 1.00 98.00 71 HIS A O 1
ATOM 578 N N . SER A 1 72 ? -2.334 3.311 -1.567 1.00 97.50 72 SER A N 1
ATOM 579 C CA . SER A 1 72 ? -2.628 4.545 -0.833 1.00 97.50 72 SER A CA 1
ATOM 580 C C . SER A 1 72 ? -4.133 4.742 -0.637 1.00 97.50 72 SER A C 1
ATOM 582 O O . SER A 1 72 ? -4.571 5.164 0.434 1.00 97.50 72 SER A O 1
ATOM 584 N N . GLN A 1 73 ? -4.939 4.416 -1.651 1.00 98.19 73 GLN A N 1
ATOM 585 C CA . GLN A 1 73 ? -6.396 4.482 -1.572 1.00 98.19 73 GLN A CA 1
ATOM 586 C C . GLN A 1 73 ? -6.974 3.430 -0.614 1.00 98.19 73 GLN A C 1
ATOM 588 O O . GLN A 1 73 ? -7.867 3.757 0.172 1.00 98.19 73 GLN A O 1
ATOM 593 N N . GLU A 1 74 ? -6.453 2.203 -0.639 1.00 97.75 74 GLU A N 1
ATOM 594 C CA . GLU A 1 74 ? -6.820 1.133 0.295 1.00 97.75 74 GLU A CA 1
ATOM 595 C C . GLU A 1 74 ? -6.527 1.558 1.736 1.00 97.75 74 GLU A C 1
ATOM 597 O O . GLU A 1 74 ? -7.457 1.646 2.540 1.00 97.75 74 GLU A O 1
ATOM 602 N N . ILE A 1 75 ? -5.292 1.980 2.030 1.00 97.75 75 ILE A N 1
ATOM 603 C CA . ILE A 1 75 ? -4.882 2.458 3.360 1.00 97.75 75 ILE A CA 1
ATOM 604 C C . ILE A 1 75 ? -5.738 3.647 3.809 1.00 97.75 75 ILE A C 1
ATOM 606 O O . ILE A 1 75 ? -6.136 3.732 4.973 1.00 97.75 75 ILE A O 1
ATOM 610 N N . ALA A 1 76 ? -6.058 4.581 2.909 1.00 98.19 76 ALA A N 1
ATOM 611 C CA . ALA A 1 76 ? -6.920 5.713 3.239 1.00 98.19 76 ALA A CA 1
ATOM 612 C C . ALA A 1 76 ? -8.345 5.262 3.606 1.00 98.19 76 ALA A C 1
ATOM 614 O O . ALA A 1 76 ? -8.937 5.789 4.555 1.00 98.19 76 ALA A O 1
ATOM 615 N N . SER A 1 77 ? -8.889 4.280 2.883 1.00 97.38 77 SER A N 1
ATOM 616 C CA . SER A 1 77 ? -10.214 3.719 3.155 1.00 97.38 77 SER A CA 1
ATOM 617 C C . SER A 1 77 ? -10.249 2.931 4.468 1.00 97.38 77 SER A C 1
ATOM 619 O O . SER A 1 77 ? -11.151 3.142 5.282 1.00 97.38 77 SER A O 1
ATOM 621 N N . GLU A 1 78 ? -9.220 2.128 4.741 1.00 97.56 78 GLU A N 1
ATOM 622 C CA . GLU A 1 78 ? -9.059 1.381 5.988 1.00 97.56 78 GLU A CA 1
ATOM 623 C C . GLU A 1 78 ? -8.857 2.319 7.177 1.00 97.56 78 GLU A C 1
ATOM 625 O O . GLU A 1 78 ? -9.507 2.165 8.209 1.00 97.56 78 GLU A O 1
ATOM 630 N N . SER A 1 79 ? -8.033 3.360 7.026 1.00 97.31 79 SER A N 1
ATOM 631 C CA . SER A 1 79 ? -7.836 4.379 8.060 1.00 97.31 79 SER A CA 1
ATOM 632 C C . SER A 1 79 ? -9.145 5.093 8.396 1.00 97.31 79 SER A C 1
ATOM 634 O O . SER A 1 79 ? -9.440 5.349 9.568 1.00 97.31 79 SER A O 1
ATOM 636 N N . LYS A 1 80 ? -9.973 5.390 7.386 1.00 98.19 80 LYS A N 1
ATOM 637 C CA . LYS A 1 80 ? -11.298 5.975 7.601 1.00 98.19 80 LYS A CA 1
ATOM 638 C C . LYS A 1 80 ? -12.220 5.006 8.347 1.00 98.19 80 LYS A C 1
ATOM 640 O O . LYS A 1 80 ? -12.816 5.410 9.346 1.00 98.19 80 LYS A O 1
ATOM 645 N N . ALA A 1 81 ? -12.288 3.746 7.920 1.00 97.69 81 ALA A N 1
ATOM 646 C CA . ALA A 1 81 ? -13.094 2.719 8.577 1.00 97.69 81 ALA A CA 1
ATOM 647 C C . ALA A 1 81 ? -12.661 2.498 10.039 1.00 97.69 81 ALA A C 1
ATOM 649 O O . ALA A 1 81 ? -13.497 2.494 10.942 1.00 97.69 81 ALA A O 1
ATOM 650 N N . ALA A 1 82 ? -11.354 2.422 10.302 1.00 97.50 82 ALA A N 1
ATOM 651 C CA . ALA A 1 82 ? -10.797 2.285 11.645 1.00 97.50 82 ALA A CA 1
ATOM 652 C C . ALA A 1 82 ? -11.127 3.491 12.540 1.00 97.50 82 ALA A C 1
ATOM 654 O O . ALA A 1 82 ? -11.472 3.326 13.711 1.00 97.50 82 ALA A O 1
ATOM 655 N N . ARG A 1 83 ? -11.085 4.718 12.000 1.00 97.81 83 ARG A N 1
ATOM 656 C CA . ARG A 1 83 ? -11.490 5.932 12.733 1.00 97.81 83 ARG A CA 1
ATOM 657 C C . ARG A 1 83 ? -12.979 5.928 13.076 1.00 97.81 83 ARG A C 1
ATOM 659 O O . ARG A 1 83 ? -13.346 6.334 14.180 1.00 97.81 83 ARG A O 1
ATOM 666 N N . GLU A 1 84 ? -13.834 5.488 12.157 1.00 98.00 84 GLU A N 1
ATOM 667 C CA . GLU A 1 84 ? -15.274 5.364 12.401 1.00 98.00 84 GLU A CA 1
ATOM 668 C C . GLU A 1 84 ? -15.572 4.288 13.454 1.00 98.00 84 GLU A C 1
ATOM 670 O O . GLU A 1 84 ? -16.310 4.564 14.402 1.00 98.00 84 GLU A O 1
ATOM 675 N N . ALA A 1 85 ? -14.923 3.124 13.369 1.00 97.75 85 ALA A N 1
ATOM 676 C CA . ALA A 1 85 ? -15.017 2.068 14.374 1.00 97.75 85 ALA A CA 1
ATOM 677 C C . ALA A 1 85 ? -14.562 2.559 15.758 1.00 97.75 85 ALA A C 1
ATOM 679 O O . ALA A 1 85 ? -15.293 2.416 16.736 1.00 97.75 85 ALA A O 1
ATOM 680 N N . LEU A 1 86 ? -13.418 3.249 15.837 1.00 97.75 86 LEU A N 1
ATOM 681 C CA . LEU A 1 86 ? -12.926 3.840 17.083 1.00 97.75 86 LEU A CA 1
ATOM 682 C C . LEU A 1 86 ? -13.918 4.854 17.666 1.00 97.75 86 LEU A C 1
ATOM 684 O O . LEU A 1 86 ? -14.106 4.917 18.879 1.00 97.75 86 LEU A O 1
ATOM 688 N N . LYS A 1 87 ? -14.568 5.660 16.822 1.00 98.38 87 LYS A N 1
ATOM 689 C CA . LYS A 1 87 ? -15.590 6.617 17.264 1.00 98.38 87 LYS A CA 1
ATOM 690 C C . LYS A 1 87 ? -16.817 5.906 17.833 1.00 98.38 87 LYS A C 1
ATOM 692 O O . LYS A 1 87 ? -17.381 6.385 18.815 1.00 98.38 87 LYS A O 1
ATOM 697 N N . VAL A 1 88 ? -17.240 4.800 17.225 1.00 98.19 88 VAL A N 1
ATOM 698 C CA . VAL A 1 88 ? -18.352 3.981 17.725 1.00 98.19 88 VAL A CA 1
ATOM 699 C C . VAL A 1 88 ? -17.986 3.344 19.063 1.00 98.19 88 VAL A C 1
ATOM 701 O O . VAL A 1 88 ? -18.756 3.472 20.012 1.00 98.19 88 VAL A O 1
ATOM 704 N N . GLU A 1 89 ? -16.802 2.745 19.177 1.00 96.81 89 GLU A N 1
ATOM 705 C CA . GLU A 1 89 ? -16.342 2.149 20.434 1.00 96.81 89 GLU A CA 1
ATOM 706 C C . GLU A 1 89 ? -16.220 3.198 21.546 1.00 96.81 89 GLU A C 1
ATOM 708 O O . GLU A 1 89 ? -16.776 3.001 22.620 1.00 96.81 89 GLU A O 1
ATOM 713 N N . LYS A 1 90 ? -15.652 4.381 21.274 1.00 98.19 90 LYS A N 1
ATOM 714 C CA . LYS A 1 90 ? -15.606 5.493 22.247 1.00 98.19 90 LYS A CA 1
ATOM 715 C C . LYS A 1 90 ? -16.987 5.954 22.726 1.00 98.19 90 LYS A C 1
ATOM 717 O O . LYS A 1 90 ? -17.137 6.402 23.859 1.00 98.19 90 LYS A O 1
ATOM 722 N N . LYS A 1 91 ? -18.010 5.891 21.869 1.00 98.19 91 LYS A N 1
ATOM 723 C CA . LYS A 1 91 ? -19.388 6.200 22.285 1.00 98.19 91 LYS A CA 1
ATOM 724 C C . LYS A 1 91 ? -19.941 5.114 23.200 1.00 98.19 91 LYS A C 1
ATOM 726 O O . LYS A 1 91 ? -20.523 5.443 24.228 1.00 98.19 91 LYS A O 1
ATOM 731 N N . LYS A 1 92 ? -19.727 3.841 22.856 1.00 97.94 92 LYS A N 1
ATOM 732 C CA . LYS A 1 92 ? -20.142 2.709 23.694 1.00 97.94 92 LYS A CA 1
ATOM 733 C C . LYS A 1 92 ? -19.459 2.743 25.059 1.00 97.94 92 LYS A C 1
ATOM 735 O O . LYS A 1 92 ? -20.137 2.538 26.061 1.00 97.94 92 LYS A O 1
ATOM 740 N N . THR A 1 93 ? -18.161 3.047 25.123 1.00 97.62 93 THR A N 1
ATOM 741 C CA . THR A 1 93 ? -17.449 3.174 26.405 1.00 97.62 93 THR A CA 1
ATOM 742 C C . THR A 1 93 ? -18.046 4.294 27.249 1.00 97.62 93 THR A C 1
ATOM 744 O O . THR A 1 93 ? -18.392 4.049 28.398 1.00 97.62 93 THR A O 1
ATOM 747 N N . ALA A 1 94 ? -18.301 5.469 26.666 1.00 98.06 94 ALA A N 1
ATOM 748 C CA . ALA A 1 94 ? -18.943 6.577 27.376 1.00 98.06 94 ALA A CA 1
ATOM 749 C C . ALA A 1 94 ? -20.372 6.238 27.856 1.00 98.06 94 ALA A C 1
ATOM 751 O O . ALA A 1 94 ? -20.820 6.699 28.906 1.00 98.06 94 ALA A O 1
ATOM 752 N N . GLU A 1 95 ? -21.129 5.437 27.101 1.00 97.69 95 GLU A N 1
ATOM 753 C CA . GLU A 1 95 ? -22.442 4.946 27.534 1.00 97.69 95 GLU A CA 1
ATOM 754 C C . GLU A 1 95 ? -22.345 3.934 28.682 1.00 97.69 95 GLU A C 1
ATOM 756 O O . GLU A 1 95 ? -23.183 3.959 29.587 1.00 97.69 95 GLU A O 1
ATOM 761 N N . LEU A 1 96 ? -21.344 3.051 28.658 1.00 96.88 96 LEU A N 1
ATOM 762 C CA . LEU A 1 96 ? -21.079 2.099 29.737 1.00 96.88 96 LEU A CA 1
ATOM 763 C C . LEU A 1 96 ? -20.609 2.812 31.008 1.00 96.88 96 LEU A C 1
ATOM 765 O O . LEU A 1 96 ? -21.139 2.513 32.073 1.00 96.88 96 LEU A O 1
ATOM 769 N N . GLU A 1 97 ? -19.718 3.799 30.904 1.00 97.38 97 GLU A N 1
ATOM 770 C CA . GLU A 1 97 ? -19.286 4.649 32.024 1.00 97.38 97 GLU A CA 1
ATOM 771 C C . GLU A 1 97 ? -20.491 5.307 32.708 1.00 97.38 97 GLU A C 1
ATOM 773 O O . GLU A 1 97 ? -20.692 5.140 33.909 1.00 97.38 97 GLU A O 1
ATOM 778 N N . LYS A 1 98 ? -21.397 5.922 31.934 1.00 98.25 98 LYS A N 1
ATOM 779 C CA . LYS A 1 98 ? -22.646 6.494 32.472 1.00 98.25 98 LYS A CA 1
ATOM 780 C C . LYS A 1 98 ? -23.542 5.459 33.155 1.00 98.25 98 LYS A C 1
ATOM 782 O O . LYS A 1 98 ? -24.262 5.790 34.096 1.00 98.25 98 LYS A O 1
ATOM 787 N N . LYS A 1 99 ? -23.580 4.214 32.668 1.00 98.00 99 LYS A N 1
ATOM 788 C CA . LYS A 1 99 ? -24.338 3.135 33.328 1.00 98.00 99 LYS A CA 1
ATOM 789 C C . LYS A 1 99 ? -23.685 2.738 34.647 1.00 98.00 99 LYS A C 1
ATOM 791 O O . LYS A 1 99 ? -24.407 2.559 35.622 1.00 98.00 99 LYS A O 1
ATOM 796 N N . VAL A 1 100 ? -22.357 2.636 34.683 1.00 97.88 100 VAL A N 1
ATOM 797 C CA . VAL A 1 100 ? -21.596 2.348 35.905 1.00 97.88 100 VAL A CA 1
ATOM 798 C C . VAL A 1 100 ? -21.830 3.441 36.944 1.00 97.88 100 VAL A C 1
ATOM 800 O O . VAL A 1 100 ? -22.202 3.119 38.066 1.00 97.88 100 VAL A O 1
ATOM 803 N N . GLU A 1 101 ? -21.737 4.717 36.566 1.00 97.44 101 GLU A N 1
ATOM 804 C CA . GLU A 1 101 ? -22.028 5.847 37.461 1.00 97.44 101 GLU A CA 1
ATOM 805 C C . GLU A 1 101 ? -23.444 5.773 38.047 1.00 97.44 101 GLU A C 1
ATOM 807 O O . GLU A 1 101 ? -23.630 5.919 39.254 1.00 97.44 101 GLU A O 1
ATOM 812 N N . ARG A 1 102 ? -24.456 5.480 37.217 1.00 97.75 102 ARG A N 1
ATOM 813 C CA . ARG A 1 102 ? -25.837 5.298 37.696 1.00 97.75 102 ARG A CA 1
ATOM 814 C C . ARG A 1 102 ? -25.963 4.120 38.655 1.00 97.75 102 ARG A C 1
ATOM 816 O O . ARG A 1 102 ? -26.650 4.243 39.661 1.00 97.75 102 ARG A O 1
ATOM 823 N N . LEU A 1 103 ? -25.329 2.987 38.351 1.00 97.00 103 LEU A N 1
ATOM 824 C CA . LEU A 1 103 ? -25.365 1.813 39.223 1.00 97.00 103 LEU A CA 1
ATOM 825 C C . LEU A 1 103 ? -24.695 2.100 40.568 1.00 97.00 103 LEU A C 1
ATOM 827 O O . LEU A 1 103 ? -25.276 1.775 41.601 1.00 97.00 103 LEU A O 1
ATOM 831 N N . LEU A 1 104 ? -23.546 2.777 40.568 1.00 97.19 104 LEU A N 1
ATOM 832 C CA . LEU A 1 104 ? -22.870 3.225 41.785 1.00 97.19 104 LEU A CA 1
ATOM 833 C C . LEU A 1 104 ? -23.755 4.170 42.608 1.00 97.19 104 LEU A C 1
ATOM 835 O O . LEU A 1 104 ? -23.886 3.970 43.811 1.00 97.19 104 LEU A O 1
ATOM 839 N N . ALA A 1 105 ? -24.441 5.124 41.970 1.00 97.44 105 ALA A N 1
ATOM 840 C CA . ALA A 1 105 ? -25.390 5.997 42.662 1.00 97.44 105 ALA A CA 1
ATOM 841 C C . ALA A 1 105 ? -26.553 5.200 43.285 1.00 97.44 105 ALA A C 1
ATOM 843 O O . ALA A 1 105 ? -26.891 5.392 44.450 1.00 97.44 105 ALA A O 1
ATOM 844 N N . THR A 1 106 ? -27.128 4.239 42.550 1.00 97.50 106 THR A N 1
ATOM 845 C CA . THR A 1 106 ? -28.207 3.395 43.093 1.00 97.50 106 THR A CA 1
ATOM 846 C C . THR A 1 106 ? -27.749 2.469 44.218 1.00 97.50 106 THR A C 1
ATOM 848 O O . THR A 1 106 ? -28.555 2.148 45.092 1.00 97.50 106 THR A O 1
ATOM 851 N N . LEU A 1 107 ? -26.490 2.020 44.200 1.00 96.81 107 LEU A N 1
ATOM 852 C CA . LEU A 1 107 ? -25.898 1.240 45.286 1.00 96.81 107 LEU A CA 1
ATOM 853 C C . LEU A 1 107 ? -25.707 2.112 46.525 1.00 96.81 107 LEU A C 1
ATOM 855 O O . LEU A 1 107 ? -26.172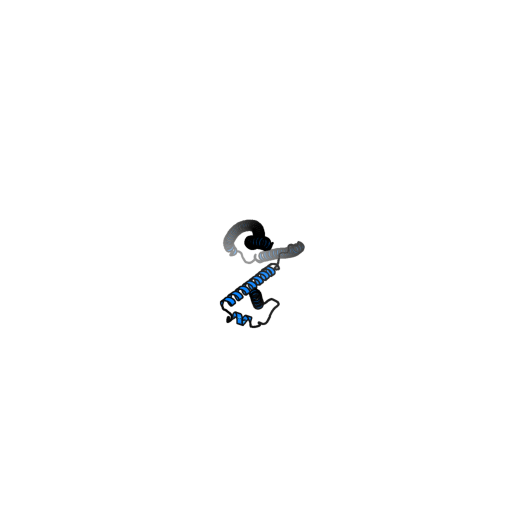 1.711 47.585 1.00 96.81 107 LEU A O 1
ATOM 859 N N . ALA A 1 108 ? -25.170 3.326 46.381 1.00 97.12 108 ALA A N 1
ATOM 860 C CA . ALA A 1 108 ? -25.037 4.272 47.488 1.00 97.12 108 ALA A CA 1
ATOM 861 C C . ALA A 1 108 ? -26.397 4.594 48.144 1.00 97.12 108 ALA A C 1
ATOM 863 O O . ALA A 1 108 ? -26.539 4.508 49.363 1.00 97.12 108 ALA A O 1
ATOM 864 N N . ASP A 1 109 ? -27.447 4.846 47.350 1.00 97.12 109 ASP A N 1
ATOM 865 C CA . ASP A 1 109 ? -28.810 5.055 47.868 1.00 97.12 109 ASP A CA 1
ATOM 866 C C . ASP A 1 109 ? -29.365 3.821 48.609 1.00 97.12 109 ASP A C 1
ATOM 868 O O . ASP A 1 109 ? -30.202 3.929 49.515 1.00 97.12 109 ASP A O 1
ATOM 872 N N . ARG A 1 110 ? -28.978 2.612 48.177 1.00 96.50 110 ARG A N 1
ATOM 873 C CA . ARG A 1 110 ? -29.385 1.344 48.805 1.00 96.50 110 ARG A CA 1
ATOM 874 C C . ARG A 1 110 ? -28.627 1.113 50.106 1.00 96.50 110 ARG A C 1
ATOM 876 O O . ARG A 1 110 ? -29.267 0.717 51.077 1.00 96.50 110 ARG A O 1
ATOM 883 N N . GLU A 1 111 ? -27.328 1.380 50.123 1.00 96.69 111 GLU A N 1
ATOM 884 C CA . GLU A 1 111 ? -26.469 1.326 51.306 1.00 96.69 111 GLU A CA 1
ATOM 885 C C . GLU A 1 111 ? -26.972 2.304 52.369 1.00 96.69 111 GLU A C 1
ATOM 887 O O . GLU A 1 111 ? -27.256 1.883 53.485 1.00 96.69 111 GLU A O 1
ATOM 892 N N . GLU A 1 112 ? -27.279 3.555 52.012 1.00 96.75 112 GLU A N 1
ATOM 893 C CA . GLU A 1 112 ? -27.819 4.523 52.973 1.00 96.75 112 GLU A CA 1
ATOM 894 C C . GLU A 1 112 ? -29.176 4.073 53.559 1.00 96.75 112 GLU A C 1
ATOM 896 O O . GLU A 1 112 ? -29.463 4.250 54.747 1.00 96.75 112 GLU A O 1
ATOM 901 N N . LYS A 1 113 ? -30.038 3.443 52.748 1.00 96.19 113 LYS A N 1
ATOM 902 C CA . LYS A 1 113 ? -31.304 2.860 53.231 1.00 96.19 113 LYS A CA 1
ATOM 903 C C . LYS A 1 113 ? -31.082 1.661 54.150 1.00 96.19 113 LYS A C 1
ATOM 905 O O . LYS A 1 113 ? -31.870 1.483 55.082 1.00 96.19 113 LYS A O 1
ATOM 910 N N . LEU A 1 114 ? -30.079 0.827 53.876 1.00 95.44 114 LEU A N 1
ATOM 911 C CA . LEU A 1 114 ? -29.707 -0.289 54.744 1.00 95.44 114 LEU A CA 1
ATOM 912 C C . LEU A 1 114 ? -29.158 0.234 56.068 1.00 95.44 114 LEU A C 1
ATOM 914 O O . LEU A 1 114 ? -29.703 -0.139 57.100 1.00 95.44 114 LEU A O 1
ATOM 918 N N . ASP A 1 115 ? -28.240 1.197 56.046 1.00 95.31 115 ASP A N 1
ATOM 919 C CA . ASP A 1 115 ? -27.699 1.841 57.246 1.00 95.31 115 ASP A CA 1
ATOM 920 C C . ASP A 1 115 ? -28.799 2.434 58.135 1.00 95.31 115 ASP A C 1
ATOM 922 O O . ASP A 1 115 ? -28.777 2.295 59.361 1.00 95.31 115 ASP A O 1
ATOM 926 N N . ARG A 1 116 ? -29.802 3.094 57.539 1.00 95.50 116 ARG A N 1
ATOM 927 C CA . ARG A 1 116 ? -30.964 3.611 58.284 1.00 95.50 116 ARG A CA 1
ATOM 928 C C . ARG A 1 116 ? -31.766 2.479 58.931 1.00 95.50 116 ARG A C 1
ATOM 930 O O . ARG A 1 116 ? -32.095 2.569 60.112 1.00 95.50 116 ARG A O 1
ATOM 937 N N . ARG A 1 117 ? -32.039 1.398 58.193 1.00 94.19 117 ARG A N 1
ATOM 938 C CA . ARG A 1 117 ? -32.751 0.222 58.726 1.00 94.19 117 ARG A CA 1
ATOM 939 C C . ARG A 1 117 ? -31.958 -0.488 59.811 1.00 94.19 117 ARG A C 1
ATOM 941 O O . ARG A 1 117 ? -32.554 -0.929 60.783 1.00 94.19 117 ARG A O 1
ATOM 948 N N . GLU A 1 118 ? -30.645 -0.595 59.671 1.00 94.50 118 GLU A N 1
ATOM 949 C CA . GLU A 1 118 ? -29.776 -1.185 60.684 1.00 94.50 118 GLU A CA 1
ATOM 950 C C . GLU A 1 118 ? -29.782 -0.356 61.965 1.00 94.50 118 GLU A C 1
ATOM 952 O O . GLU A 1 118 ? -29.951 -0.916 63.049 1.00 94.50 118 GLU A O 1
ATOM 957 N N . LYS A 1 119 ? -29.714 0.977 61.853 1.00 95.38 119 LYS A N 1
ATOM 958 C CA . LYS A 1 119 ? -29.870 1.893 62.993 1.00 95.38 119 LYS A CA 1
ATOM 959 C C . LYS A 1 119 ? -31.240 1.748 63.658 1.00 95.38 119 LYS A C 1
ATOM 961 O O . LYS A 1 119 ? -31.319 1.688 64.884 1.00 95.38 119 LYS A O 1
ATOM 966 N N . ASP A 1 120 ? -32.316 1.647 62.882 1.00 93.12 120 ASP A N 1
ATOM 967 C CA . ASP A 1 120 ? -33.664 1.462 63.428 1.00 93.12 120 ASP A CA 1
ATOM 968 C C . ASP A 1 120 ? -33.845 0.078 64.070 1.00 93.12 120 ASP A C 1
ATOM 970 O O . ASP A 1 120 ? -34.414 -0.023 65.157 1.00 93.12 120 ASP A O 1
ATOM 974 N N . LEU A 1 121 ? -33.301 -0.988 63.475 1.00 93.06 121 LEU A N 1
ATOM 975 C CA . LEU A 1 121 ? -33.277 -2.327 64.072 1.00 93.06 121 LEU A CA 1
ATOM 976 C C . LEU A 1 121 ? -32.450 -2.358 65.360 1.00 93.06 121 LEU A C 1
ATOM 978 O O . LEU A 1 121 ? -32.857 -3.012 66.320 1.00 93.06 121 LEU A O 1
ATOM 982 N N . ALA A 1 122 ? -31.319 -1.653 65.412 1.00 92.44 122 ALA A N 1
ATOM 983 C CA . ALA A 1 122 ? -30.517 -1.514 66.623 1.00 92.44 122 ALA A CA 1
ATOM 984 C C . ALA A 1 122 ? -31.312 -0.814 67.738 1.00 92.44 122 ALA A C 1
ATOM 986 O O . ALA A 1 122 ? -31.394 -1.346 68.844 1.00 92.44 122 ALA A O 1
ATOM 987 N N . ARG A 1 123 ? -32.003 0.292 67.427 1.00 91.56 123 ARG A N 1
ATOM 988 C CA . ARG A 1 123 ? -32.897 0.991 68.371 1.00 91.56 123 ARG A CA 1
ATOM 989 C C . ARG A 1 123 ? -34.064 0.123 68.830 1.00 91.56 123 ARG A C 1
ATOM 991 O O . ARG A 1 123 ? -34.409 0.133 70.005 1.00 91.56 123 ARG A O 1
ATOM 998 N N . MET A 1 124 ? -34.688 -0.633 67.926 1.00 87.69 124 MET A N 1
ATOM 999 C CA . MET A 1 124 ? -35.779 -1.544 68.287 1.00 87.69 124 MET A CA 1
ATOM 1000 C C . MET A 1 124 ? -35.283 -2.696 69.160 1.00 87.69 124 MET A C 1
ATOM 1002 O O . MET A 1 124 ? -35.979 -3.081 70.093 1.00 87.69 124 MET A O 1
ATOM 1006 N N . ARG A 1 125 ? -34.071 -3.210 68.919 1.00 89.12 125 ARG A N 1
ATOM 1007 C CA . ARG A 1 125 ? -33.428 -4.198 69.795 1.00 89.12 125 ARG A CA 1
ATOM 1008 C C . ARG A 1 125 ? -33.134 -3.619 71.174 1.00 89.12 125 ARG A C 1
ATOM 1010 O O . ARG A 1 125 ? -33.399 -4.294 72.163 1.00 89.12 125 ARG A O 1
ATOM 1017 N N . GLU A 1 126 ? -32.643 -2.390 71.254 1.00 84.94 126 GLU A N 1
ATOM 1018 C CA . GLU A 1 126 ? -32.390 -1.691 72.517 1.00 84.94 126 GLU A CA 1
ATOM 1019 C C . GLU A 1 126 ? -33.690 -1.450 73.293 1.00 84.94 126 GLU A C 1
ATOM 1021 O O . GLU A 1 126 ? -33.817 -1.931 74.414 1.00 84.94 126 GLU A O 1
ATOM 1026 N N . ARG A 1 127 ? -34.722 -0.888 72.652 1.00 85.12 127 ARG A N 1
ATOM 1027 C CA . ARG A 1 127 ? -36.068 -0.759 73.239 1.00 85.12 127 ARG A CA 1
ATOM 1028 C C . ARG A 1 127 ? -36.665 -2.102 73.641 1.00 85.12 127 ARG A C 1
ATOM 1030 O O . ARG A 1 127 ? -37.328 -2.194 74.669 1.00 85.12 127 ARG A O 1
ATOM 1037 N N . SER A 1 128 ? -36.456 -3.159 72.851 1.00 80.62 128 SER A N 1
ATOM 1038 C CA . SER A 1 128 ? -36.917 -4.508 73.199 1.00 80.62 128 SER A CA 1
ATOM 1039 C C . SER A 1 128 ? -36.155 -5.079 74.392 1.00 80.62 128 SER A C 1
ATOM 1041 O O . SER A 1 128 ? -36.751 -5.778 75.196 1.00 80.62 128 SER A O 1
ATOM 1043 N N . LYS A 1 129 ? -34.866 -4.749 74.558 1.00 82.19 129 LYS A N 1
ATOM 1044 C CA . LYS A 1 129 ? -34.096 -5.090 75.759 1.00 82.19 129 LYS A CA 1
ATOM 1045 C C . LYS A 1 129 ? -34.596 -4.299 76.961 1.00 82.19 129 LYS A C 1
ATOM 1047 O O . LYS A 1 129 ? -34.838 -4.906 77.990 1.00 82.19 129 LYS A O 1
ATOM 1052 N N . GLU A 1 130 ? -34.817 -2.994 76.841 1.00 74.00 130 GLU A N 1
ATOM 1053 C CA . GLU A 1 130 ? -35.353 -2.153 77.921 1.00 74.00 130 GLU A CA 1
ATOM 1054 C C . GLU A 1 130 ? -36.747 -2.616 78.361 1.00 74.00 130 GLU A C 1
ATOM 1056 O O . GLU A 1 130 ? -37.000 -2.806 79.548 1.00 74.00 130 GLU A O 1
ATOM 1061 N N . THR A 1 131 ? -37.637 -2.888 77.404 1.00 70.25 131 THR A N 1
ATOM 1062 C CA . THR A 1 131 ? -38.966 -3.450 77.681 1.00 70.25 131 THR A CA 1
ATOM 1063 C C . THR A 1 131 ? -38.906 -4.901 78.143 1.00 70.25 131 THR A C 1
ATOM 1065 O O . THR A 1 131 ? -39.747 -5.284 78.941 1.00 70.25 131 THR A O 1
ATOM 1068 N N . ALA A 1 132 ? -37.929 -5.712 77.729 1.00 65.06 132 ALA A N 1
ATOM 1069 C CA . ALA A 1 132 ? -37.714 -7.058 78.268 1.00 65.06 132 ALA A CA 1
ATOM 1070 C C . ALA A 1 132 ? -37.089 -7.047 79.670 1.00 65.06 132 ALA A C 1
ATOM 1072 O O . ALA A 1 132 ? -37.326 -7.979 80.426 1.00 65.06 132 ALA A O 1
ATOM 1073 N N . VAL A 1 133 ? -36.338 -6.012 80.049 1.00 61.19 133 VAL A N 1
ATOM 1074 C CA . VAL A 1 133 ? -35.858 -5.797 81.422 1.00 61.19 133 VAL A CA 1
ATOM 1075 C C . VAL A 1 133 ? -37.012 -5.291 82.293 1.00 61.19 133 VAL A C 1
ATOM 1077 O O . VAL A 1 133 ? -37.238 -5.838 83.368 1.00 61.19 133 VAL A O 1
ATOM 1080 N N . ALA A 1 134 ? -37.831 -4.357 81.798 1.00 57.72 134 ALA A N 1
ATOM 1081 C CA . ALA A 1 134 ? -39.046 -3.896 82.477 1.00 57.72 134 ALA A CA 1
ATOM 1082 C C . ALA A 1 134 ? -40.106 -5.011 82.619 1.00 57.72 134 ALA A C 1
ATOM 1084 O O . ALA A 1 134 ? -40.645 -5.230 83.703 1.00 57.72 134 ALA A O 1
ATOM 1085 N N . ASN A 1 135 ? -40.348 -5.792 81.560 1.00 52.75 135 ASN A N 1
ATOM 1086 C CA . ASN A 1 135 ? -41.210 -6.976 81.598 1.00 52.75 135 ASN A CA 1
ATOM 1087 C C . ASN A 1 135 ? -40.540 -8.164 82.292 1.00 52.75 135 ASN A C 1
ATOM 1089 O O . ASN A 1 135 ? -41.242 -9.032 82.783 1.00 52.75 135 ASN A O 1
ATOM 1093 N N . GLY A 1 136 ? -39.212 -8.235 82.363 1.00 52.19 136 GLY A N 1
ATOM 1094 C CA . GLY A 1 136 ? -38.477 -9.246 83.127 1.00 52.19 136 GLY A CA 1
ATOM 1095 C C . GLY A 1 136 ? -38.678 -9.064 84.629 1.00 52.19 136 GLY A C 1
ATOM 1096 O O . GLY A 1 136 ? -38.885 -10.044 85.338 1.00 52.19 136 GLY A O 1
ATOM 1097 N N . VAL A 1 137 ? -38.745 -7.810 85.087 1.00 47.88 137 VAL A N 1
ATOM 1098 C CA . VAL A 1 137 ? -39.157 -7.451 86.453 1.00 47.88 137 VAL A CA 1
ATOM 1099 C C . VAL A 1 137 ? -40.659 -7.704 86.675 1.00 47.88 137 VAL A C 1
ATOM 1101 O O . VAL A 1 137 ? -41.033 -8.188 87.738 1.00 47.88 137 VAL A O 1
ATOM 1104 N N . ALA A 1 138 ? -41.521 -7.494 85.671 1.00 45.41 138 ALA A N 1
ATOM 1105 C CA . ALA A 1 138 ? -42.959 -7.800 85.766 1.00 45.41 138 ALA A CA 1
ATOM 1106 C C . ALA A 1 138 ? -43.321 -9.298 85.597 1.00 45.41 138 ALA A C 1
ATOM 1108 O O . ALA A 1 138 ? -44.382 -9.738 86.030 1.00 45.41 138 ALA A O 1
ATOM 1109 N N . ARG A 1 139 ? -42.457 -10.115 84.980 1.00 42.28 139 ARG A N 1
ATOM 1110 C CA . ARG A 1 139 ? -42.688 -11.555 84.729 1.00 42.28 139 ARG A CA 1
ATOM 1111 C C . ARG A 1 139 ? -42.180 -12.448 85.863 1.00 42.28 139 ARG A C 1
ATOM 1113 O O . ARG A 1 139 ? -42.515 -13.628 85.889 1.00 42.28 139 ARG A O 1
ATOM 1120 N N . LEU A 1 140 ? -41.428 -11.887 86.813 1.00 43.97 140 LEU A N 1
ATOM 1121 C CA . LEU A 1 140 ? -41.069 -12.535 88.079 1.00 43.97 140 LEU A CA 1
ATOM 1122 C C . LEU A 1 140 ? -42.213 -12.506 89.116 1.00 43.97 140 LEU A C 1
ATOM 1124 O O . LEU A 1 140 ? -42.088 -13.140 90.159 1.00 43.97 140 LEU A O 1
ATOM 1128 N N . THR A 1 141 ? -43.333 -11.823 88.835 1.00 46.47 141 THR A N 1
ATOM 1129 C CA . THR A 1 141 ? -44.493 -11.702 89.746 1.00 46.47 141 THR A CA 1
ATOM 1130 C C . THR A 1 141 ? -45.813 -12.248 89.185 1.00 46.47 141 THR A C 1
ATOM 1132 O O . THR A 1 141 ? -46.827 -12.204 89.877 1.00 46.47 141 THR A O 1
ATOM 1135 N N . ALA A 1 142 ? -45.829 -12.815 87.973 1.00 40.66 142 ALA A N 1
ATOM 1136 C CA . ALA A 1 142 ? -47.035 -13.401 87.381 1.00 40.66 142 ALA A CA 1
ATOM 1137 C C . ALA A 1 142 ? -46.980 -14.940 87.405 1.00 40.66 142 ALA A C 1
ATOM 1139 O O . ALA A 1 142 ? -46.155 -15.560 86.726 1.00 40.66 142 ALA A O 1
ATOM 1140 N N . GLY A 1 143 ? -47.862 -15.526 88.223 1.00 47.44 143 GLY A N 1
ATOM 1141 C CA . GLY A 1 143 ? -48.018 -16.962 88.476 1.00 47.44 143 GLY A CA 1
ATOM 1142 C C . GLY A 1 143 ? -48.361 -17.828 87.248 1.00 47.44 143 GLY A C 1
ATOM 1143 O O . GLY A 1 143 ? -48.530 -17.315 86.139 1.00 47.44 143 GLY A O 1
ATOM 1144 N N . PRO A 1 144 ? -48.422 -19.163 87.419 1.00 46.50 144 PRO A N 1
ATOM 1145 C CA . PRO A 1 144 ? -48.224 -20.127 86.333 1.00 46.50 144 PRO A CA 1
ATOM 1146 C C . PRO A 1 144 ? -49.421 -20.327 85.392 1.00 46.50 144 PRO A C 1
ATOM 1148 O O . PRO A 1 144 ? -49.232 -20.885 84.314 1.00 46.50 144 PRO A O 1
ATOM 1151 N N . ASP A 1 145 ? -50.617 -19.846 85.733 1.00 46.50 145 ASP A N 1
ATOM 1152 C CA . ASP A 1 145 ? -51.850 -20.430 85.178 1.00 46.50 145 ASP A CA 1
ATOM 1153 C C . ASP A 1 145 ? -52.519 -19.630 84.042 1.00 46.50 145 ASP A C 1
ATOM 1155 O O . ASP A 1 145 ? -53.515 -20.071 83.484 1.00 46.50 145 ASP A O 1
ATOM 1159 N N . ALA A 1 146 ? -51.948 -18.495 83.620 1.00 50.28 146 ALA A N 1
ATOM 1160 C CA . ALA A 1 146 ? -52.433 -17.721 82.461 1.00 50.28 146 ALA A CA 1
ATOM 1161 C C . ALA A 1 146 ? -51.687 -18.034 81.144 1.00 50.28 146 ALA A C 1
ATOM 1163 O O . ALA A 1 146 ? -51.939 -17.412 80.116 1.00 50.28 146 ALA A O 1
ATOM 1164 N N . LYS A 1 147 ? -50.723 -18.967 81.165 1.00 56.50 147 LYS A N 1
ATOM 1165 C CA . LYS A 1 147 ? -49.822 -19.219 80.026 1.00 56.50 147 LYS A CA 1
ATOM 1166 C C . LYS A 1 147 ? -50.385 -20.182 78.980 1.00 56.50 147 LYS A C 1
ATOM 1168 O O . LYS A 1 147 ? -49.899 -20.130 77.861 1.00 56.50 147 LYS A O 1
ATOM 1173 N N . SER A 1 148 ? -51.368 -21.028 79.301 1.00 55.78 148 SER A N 1
ATOM 1174 C CA . SER A 1 148 ? -51.885 -22.013 78.332 1.00 55.78 148 SER A CA 1
ATOM 1175 C C . SER A 1 148 ? -52.696 -21.341 77.223 1.00 55.78 148 SER A C 1
ATOM 1177 O O . SER A 1 148 ? -52.322 -21.438 76.062 1.00 55.78 148 SER A O 1
ATOM 1179 N N . ASP A 1 149 ? -53.708 -20.540 77.571 1.00 59.12 149 ASP A N 1
ATOM 1180 C CA . ASP A 1 149 ? -54.601 -19.913 76.583 1.00 59.12 149 ASP A CA 1
ATOM 1181 C C . ASP A 1 149 ? -53.898 -18.892 75.671 1.00 59.12 149 ASP A C 1
ATOM 1183 O O . ASP A 1 149 ? -54.258 -18.733 74.503 1.00 59.12 149 ASP A O 1
ATOM 1187 N N . ASP A 1 150 ? -52.890 -18.181 76.185 1.00 67.06 150 ASP A N 1
ATOM 1188 C CA . ASP A 1 150 ? -52.092 -17.239 75.391 1.00 67.06 150 ASP A CA 1
ATOM 1189 C C . ASP A 1 150 ? -51.073 -17.954 74.496 1.00 67.06 150 ASP A C 1
ATOM 1191 O O . ASP A 1 150 ? -50.788 -17.478 73.393 1.00 67.06 150 ASP A O 1
ATOM 1195 N N . VAL A 1 151 ? -50.554 -19.109 74.930 1.00 69.44 151 VAL A N 1
ATOM 1196 C CA . VAL A 1 151 ? -49.715 -19.976 74.094 1.00 69.44 151 VAL A CA 1
ATOM 1197 C C . VAL A 1 151 ? -50.560 -20.607 72.992 1.00 69.44 151 VAL A C 1
ATOM 1199 O O . VAL A 1 151 ? -50.158 -20.538 71.835 1.00 69.44 151 VAL A O 1
ATOM 1202 N N . ASP A 1 152 ? -51.763 -21.088 73.296 1.00 73.94 152 ASP A N 1
ATOM 1203 C CA . ASP A 1 152 ? -52.671 -21.678 72.310 1.00 73.94 152 ASP A CA 1
ATOM 1204 C C . ASP A 1 152 ? -53.143 -20.638 71.277 1.00 73.94 152 ASP A C 1
ATOM 1206 O O . ASP A 1 152 ? -53.130 -20.893 70.071 1.00 73.94 152 ASP A O 1
ATOM 1210 N N . LYS A 1 153 ? -53.447 -19.401 71.700 1.00 79.88 153 LYS A N 1
ATOM 1211 C CA . LYS A 1 153 ? -53.733 -18.285 70.774 1.00 79.88 153 LYS A CA 1
ATOM 1212 C C . LYS A 1 153 ? -52.520 -17.866 69.944 1.00 79.88 153 LYS A C 1
ATOM 1214 O O . LYS A 1 153 ? -52.692 -17.430 68.804 1.00 79.88 153 LYS A O 1
ATOM 1219 N N . ALA A 1 154 ? -51.309 -17.937 70.495 1.00 79.31 154 ALA A N 1
ATOM 1220 C CA . ALA A 1 154 ? -50.085 -17.630 69.758 1.00 79.31 154 ALA A CA 1
ATOM 1221 C C . ALA A 1 154 ? -49.765 -18.719 68.727 1.00 79.31 154 ALA A C 1
ATOM 1223 O O . ALA A 1 154 ? -49.415 -18.388 67.596 1.00 79.31 154 ALA A O 1
ATOM 1224 N N . ILE A 1 155 ? -49.956 -19.990 69.085 1.00 77.81 155 ILE A N 1
ATOM 1225 C CA . ILE A 1 155 ? -49.821 -21.136 68.182 1.00 77.81 155 ILE A CA 1
ATOM 1226 C C . ILE A 1 155 ? -50.831 -21.010 67.038 1.00 77.81 155 ILE A C 1
ATOM 1228 O O . ILE A 1 155 ? -50.418 -21.003 65.882 1.00 77.81 155 ILE A O 1
ATOM 1232 N N . ALA A 1 156 ? -52.109 -20.750 67.332 1.00 85.44 156 ALA A N 1
ATOM 1233 C CA . ALA A 1 156 ? -53.138 -20.566 66.305 1.00 85.44 156 ALA A CA 1
ATOM 1234 C C . ALA A 1 156 ? -52.842 -19.390 65.349 1.00 85.44 156 ALA A C 1
ATOM 1236 O O . ALA A 1 156 ? -53.097 -19.472 64.147 1.00 85.44 156 ALA A O 1
ATOM 1237 N N . LYS A 1 157 ? -52.271 -18.283 65.849 1.00 88.25 157 LYS A N 1
ATOM 1238 C CA . LYS A 1 157 ? -51.841 -17.157 64.998 1.00 88.25 157 LYS A CA 1
ATOM 1239 C C . LYS A 1 157 ? -50.643 -17.515 64.121 1.00 88.25 157 LYS A C 1
ATOM 1241 O O . LYS A 1 157 ? -50.632 -17.153 62.949 1.00 88.25 157 LYS A O 1
ATOM 1246 N N . LEU A 1 158 ? -49.656 -18.223 64.669 1.00 86.94 158 LEU A N 1
ATOM 1247 C CA . LEU A 1 158 ? -48.479 -18.666 63.920 1.00 86.94 158 LEU A CA 1
ATOM 1248 C C . LEU A 1 158 ? -48.842 -19.701 62.852 1.00 86.94 158 LEU A C 1
ATOM 1250 O O . LEU A 1 158 ? -48.281 -19.660 61.762 1.00 86.94 158 LEU A O 1
ATOM 1254 N N . GLU A 1 159 ? -49.797 -20.584 63.132 1.00 86.50 159 GLU A N 1
ATOM 1255 C CA . GLU A 1 159 ? -50.339 -21.530 62.157 1.00 86.50 159 GLU A CA 1
ATOM 1256 C C . GLU A 1 159 ? -51.102 -20.809 61.039 1.00 86.50 159 GLU A C 1
ATOM 1258 O O . GLU A 1 159 ? -50.843 -21.074 59.867 1.00 86.50 159 GLU A O 1
ATOM 1263 N N . ALA A 1 160 ? -51.944 -19.823 61.367 1.00 88.88 160 ALA A N 1
ATOM 1264 C CA . ALA A 1 160 ? -52.640 -19.011 60.365 1.00 88.88 160 ALA A CA 1
ATOM 1265 C C . ALA A 1 160 ? -51.675 -18.181 59.495 1.00 88.88 160 ALA A C 1
ATOM 1267 O O . ALA A 1 160 ? -51.870 -18.044 58.284 1.00 88.88 160 ALA A O 1
ATOM 1268 N N . ASP A 1 161 ? -50.615 -17.626 60.085 1.00 84.19 161 ASP A N 1
ATOM 1269 C CA . ASP A 1 161 ? -49.595 -16.886 59.340 1.00 84.19 161 ASP A CA 1
ATOM 1270 C C . ASP A 1 161 ? -48.719 -17.818 58.494 1.00 84.19 161 ASP A C 1
ATOM 1272 O O . ASP A 1 161 ? -48.366 -17.472 57.363 1.00 84.19 161 ASP A O 1
ATOM 1276 N N . ARG A 1 162 ? -48.429 -19.028 58.984 1.00 91.38 162 ARG A N 1
ATOM 1277 C CA . ARG A 1 162 ? -47.760 -20.076 58.209 1.00 91.38 162 ARG A CA 1
ATOM 1278 C C . ARG A 1 162 ? -48.598 -20.486 57.002 1.00 91.38 162 ARG A C 1
ATOM 1280 O O . ARG A 1 162 ? -48.068 -20.504 55.896 1.00 91.38 162 ARG A O 1
ATOM 1287 N N . GLU A 1 163 ? -49.892 -20.725 57.180 1.00 92.50 163 GLU A N 1
ATOM 1288 C CA . GLU A 1 163 ? -50.805 -21.076 56.088 1.00 92.50 163 GLU A CA 1
ATOM 1289 C C . GLU A 1 163 ? -50.888 -19.952 55.040 1.00 92.50 163 GLU A C 1
ATOM 1291 O O . GLU A 1 163 ? -50.806 -20.199 53.835 1.00 92.50 163 GLU A O 1
ATOM 1296 N N . ARG A 1 164 ? -50.937 -18.684 55.474 1.00 92.31 164 ARG A N 1
ATOM 1297 C CA . ARG A 1 164 ? -50.883 -17.519 54.571 1.00 92.31 164 ARG A CA 1
ATOM 1298 C C . ARG A 1 164 ? -49.571 -17.431 53.796 1.00 92.31 164 ARG A C 1
ATOM 1300 O O . ARG A 1 164 ? -49.580 -17.083 52.613 1.00 92.31 164 ARG A O 1
ATOM 1307 N N . LEU A 1 165 ? -48.442 -17.715 54.442 1.00 90.00 165 LEU A N 1
ATOM 1308 C CA . LEU A 1 165 ? -47.129 -17.709 53.796 1.00 90.00 165 LEU A CA 1
ATOM 1309 C C . LEU A 1 165 ? -46.979 -18.873 52.812 1.00 90.00 165 LEU A C 1
ATOM 1311 O O . LEU A 1 165 ? -46.472 -18.665 51.710 1.00 90.00 165 LEU A O 1
ATOM 1315 N N . GLU A 1 166 ? -47.475 -20.060 53.152 1.00 91.00 166 GLU A N 1
ATOM 1316 C CA . GLU A 1 166 ? -47.514 -21.223 52.261 1.00 91.00 166 GLU A CA 1
ATOM 1317 C C . GLU A 1 166 ? -48.428 -20.963 51.045 1.00 91.00 166 GLU A C 1
ATOM 1319 O O . GLU A 1 166 ? -48.033 -21.204 49.898 1.00 91.00 166 GLU A O 1
ATOM 1324 N N . ALA A 1 167 ? -49.598 -20.346 51.245 1.00 91.81 167 ALA A N 1
ATOM 1325 C CA . ALA A 1 167 ? -50.475 -19.901 50.159 1.00 91.81 167 ALA A CA 1
ATOM 1326 C C . ALA A 1 167 ? -49.797 -18.850 49.257 1.00 91.81 167 ALA A C 1
ATOM 1328 O O . ALA A 1 167 ? -49.916 -18.890 48.030 1.00 91.81 167 ALA A O 1
ATOM 1329 N N . ARG A 1 168 ? -49.020 -17.930 49.838 1.00 91.19 168 ARG A N 1
ATOM 1330 C CA . ARG A 1 168 ? -48.280 -16.917 49.073 1.00 91.19 168 ARG A CA 1
ATOM 1331 C C . ARG A 1 168 ? -47.102 -17.511 48.304 1.00 91.19 168 ARG A C 1
ATOM 1333 O O . ARG A 1 168 ? -46.867 -17.107 47.168 1.00 91.19 168 ARG A O 1
ATOM 1340 N N . LEU A 1 169 ? -46.384 -18.476 48.876 1.00 88.31 169 LEU A N 1
ATOM 1341 C CA . LEU A 1 169 ? -45.300 -19.186 48.193 1.00 88.31 169 LEU A CA 1
ATOM 1342 C C . LEU A 1 169 ? -45.822 -20.024 47.030 1.00 88.31 169 LEU A C 1
ATOM 1344 O O . LEU A 1 169 ? -45.235 -20.001 45.952 1.00 88.31 169 LEU A O 1
ATOM 1348 N N . THR A 1 170 ? -46.944 -20.720 47.208 1.00 91.88 170 THR A N 1
ATOM 1349 C CA . THR A 1 170 ? -47.564 -21.488 46.120 1.00 91.88 170 THR A CA 1
ATOM 1350 C C . THR A 1 170 ? -48.095 -20.576 45.010 1.00 91.88 170 THR A C 1
ATOM 1352 O O . THR A 1 170 ? -47.912 -20.893 43.832 1.00 91.88 170 THR A O 1
ATOM 1355 N N . ALA A 1 171 ? -48.667 -19.415 45.347 1.00 90.75 171 ALA A N 1
ATOM 1356 C CA . ALA A 1 171 ? -49.056 -18.398 44.369 1.00 90.75 171 ALA A CA 1
ATOM 1357 C C . ALA A 1 171 ? -47.842 -17.834 43.607 1.00 90.75 171 ALA A C 1
ATOM 1359 O O . ALA A 1 171 ? -47.842 -17.849 42.378 1.00 90.75 171 ALA A O 1
AT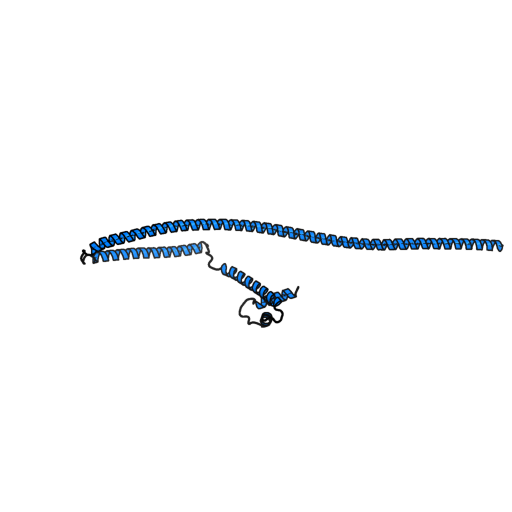OM 1360 N N . LEU A 1 172 ? -46.774 -17.441 44.311 1.00 89.12 172 LEU A N 1
ATOM 1361 C CA . LEU A 1 172 ? -45.536 -16.937 43.701 1.00 89.12 172 LEU A CA 1
ATOM 1362 C C . LEU A 1 172 ? -44.789 -18.003 42.890 1.00 89.12 172 LEU A C 1
ATOM 1364 O O . LEU A 1 172 ? -44.120 -17.669 41.917 1.00 89.12 172 LEU A O 1
ATOM 1368 N N . ALA A 1 173 ? -44.884 -19.282 43.257 1.00 88.00 173 ALA A N 1
ATOM 1369 C CA . ALA A 1 173 ? -44.318 -20.382 42.481 1.00 88.00 173 ALA A CA 1
ATOM 1370 C C . ALA A 1 173 ? -45.104 -20.615 41.181 1.00 88.00 173 ALA A C 1
ATOM 1372 O O . ALA A 1 173 ? -44.503 -20.839 40.130 1.00 88.00 173 ALA A O 1
ATOM 1373 N N . ARG A 1 174 ? -46.441 -20.518 41.227 1.00 90.44 174 ARG A N 1
ATOM 1374 C CA . ARG A 1 174 ? -47.298 -20.566 40.030 1.00 90.44 174 ARG A CA 1
ATOM 1375 C C . ARG A 1 174 ? -47.051 -19.366 39.123 1.00 90.44 174 ARG A C 1
ATOM 1377 O O . ARG A 1 174 ? -46.930 -19.546 37.916 1.00 90.44 174 ARG A O 1
ATOM 1384 N N . GLU A 1 175 ? -46.919 -18.176 39.697 1.00 88.94 175 GLU A N 1
ATOM 1385 C CA . GLU A 1 175 ? -46.593 -16.954 38.966 1.00 88.94 175 GLU A CA 1
ATOM 1386 C C . GLU A 1 175 ? -45.181 -17.011 38.377 1.00 88.94 175 GLU A C 1
ATOM 1388 O O . GLU A 1 175 ? -45.023 -16.730 37.202 1.00 88.94 175 GLU A O 1
ATOM 1393 N N . ASN A 1 176 ? -44.170 -17.496 39.105 1.00 84.06 176 ASN A N 1
ATOM 1394 C CA . ASN A 1 176 ? -42.836 -17.736 38.542 1.00 84.06 176 ASN A CA 1
ATOM 1395 C C . ASN A 1 176 ? -42.854 -18.764 37.412 1.00 84.06 176 ASN A C 1
ATOM 1397 O O . ASN A 1 176 ? -42.138 -18.604 36.430 1.00 84.06 176 ASN A O 1
ATOM 1401 N N . LYS A 1 177 ? -43.648 -19.832 37.536 1.00 89.62 177 LYS A N 1
ATOM 1402 C CA . LYS A 1 177 ? -43.796 -20.815 36.460 1.00 89.62 177 LYS A CA 1
ATOM 1403 C C . LYS A 1 177 ? -44.443 -20.175 35.230 1.00 89.62 177 LYS A C 1
ATOM 1405 O O . LYS A 1 177 ? -43.962 -20.415 34.131 1.00 89.62 177 LYS A O 1
ATOM 1410 N N . ARG A 1 178 ? -45.460 -19.331 35.427 1.00 88.56 178 ARG A N 1
ATOM 1411 C CA . ARG A 1 178 ? -46.133 -18.573 34.365 1.00 88.56 178 ARG A CA 1
ATOM 1412 C C . ARG A 1 178 ? -45.222 -17.522 33.730 1.00 88.56 178 ARG A C 1
ATOM 1414 O O . ARG A 1 178 ? -45.133 -17.461 32.521 1.00 88.56 178 ARG A O 1
ATOM 1421 N N . LEU A 1 179 ? -44.466 -16.766 34.519 1.00 83.31 179 LEU A N 1
ATOM 1422 C CA . LEU A 1 179 ? -43.480 -15.807 34.020 1.00 83.31 179 LEU A CA 1
ATOM 1423 C C . LEU A 1 179 ? -42.335 -16.506 33.284 1.00 83.31 179 LEU A C 1
ATOM 1425 O O . LEU A 1 179 ? -41.841 -15.971 32.304 1.00 83.31 179 LEU A O 1
ATOM 1429 N N . LYS A 1 180 ? -41.926 -17.709 33.709 1.00 82.00 180 LYS A N 1
ATOM 1430 C CA . LYS A 1 180 ? -40.945 -18.524 32.976 1.00 82.00 180 LYS A CA 1
ATOM 1431 C C . LYS A 1 180 ? -41.484 -19.018 31.634 1.00 82.00 180 LYS A C 1
ATOM 1433 O O . LYS A 1 180 ? -40.727 -19.007 30.671 1.00 82.00 180 LYS A O 1
ATOM 1438 N N . THR A 1 181 ? -42.747 -19.444 31.560 1.00 82.56 181 THR A N 1
ATOM 1439 C CA . THR A 1 181 ? -43.369 -19.810 30.277 1.00 82.56 181 THR A CA 1
ATOM 1440 C C . THR A 1 181 ? -43.570 -18.582 29.400 1.00 82.56 181 THR A C 1
ATOM 1442 O O . THR A 1 181 ? -43.168 -18.607 28.248 1.00 82.56 181 THR A O 1
ATOM 1445 N N . ASP A 1 182 ? -44.043 -17.471 29.966 1.00 80.19 182 ASP A N 1
ATOM 1446 C CA . ASP A 1 182 ? -44.240 -16.217 29.239 1.00 80.19 182 ASP A CA 1
ATOM 1447 C C . ASP A 1 182 ? -42.897 -15.646 28.743 1.00 80.19 182 ASP A C 1
ATOM 1449 O O . ASP A 1 182 ? -42.842 -15.123 27.637 1.00 80.19 182 ASP A O 1
ATOM 1453 N N . LEU A 1 183 ? -41.789 -15.783 29.491 1.00 68.25 183 LEU A N 1
ATOM 1454 C CA . LEU A 1 183 ? -40.440 -15.427 29.014 1.00 68.25 183 LEU A CA 1
ATOM 1455 C C . LEU A 1 183 ? -39.932 -16.365 27.911 1.00 68.25 183 LEU A C 1
ATOM 1457 O O . LEU A 1 183 ? -39.253 -15.899 26.998 1.00 68.25 183 LEU A O 1
ATOM 1461 N N . ALA A 1 184 ? -40.229 -17.665 27.998 1.00 70.31 184 ALA A N 1
ATOM 1462 C CA . ALA A 1 184 ? -39.871 -18.627 26.958 1.00 70.31 184 ALA A CA 1
ATOM 1463 C C . ALA A 1 184 ? -40.650 -18.356 25.656 1.00 70.31 184 ALA A C 1
ATOM 1465 O O . ALA A 1 184 ? -40.063 -18.401 24.576 1.00 70.31 184 ALA A O 1
ATOM 1466 N N . ASP A 1 185 ? -41.929 -17.991 25.769 1.00 72.56 185 ASP A N 1
ATOM 1467 C CA . ASP A 1 185 ? -42.810 -17.655 24.646 1.00 72.56 185 ASP A CA 1
ATOM 1468 C C . ASP A 1 185 ? -42.528 -16.249 24.078 1.00 72.56 185 ASP A C 1
ATOM 1470 O O . ASP A 1 185 ? -42.667 -16.023 22.877 1.00 72.56 185 ASP A O 1
ATOM 1474 N N . SER A 1 186 ? -42.062 -15.307 24.909 1.00 62.91 186 SER A N 1
ATOM 1475 C CA . SER A 1 186 ? -41.694 -13.938 24.498 1.00 62.91 186 SER A CA 1
ATOM 1476 C C . SER A 1 186 ? -40.354 -13.846 23.755 1.00 62.91 186 SER A C 1
ATOM 1478 O O . SER A 1 186 ? -39.920 -12.746 23.409 1.00 62.91 186 SER A O 1
ATOM 1480 N N . GLY A 1 187 ? -39.675 -14.968 23.489 1.00 52.28 187 GLY A N 1
ATOM 1481 C CA . GLY A 1 187 ? -38.493 -15.010 22.620 1.00 52.28 187 GLY A CA 1
ATOM 1482 C C . GLY A 1 187 ? -37.258 -14.267 23.146 1.00 52.28 187 GLY A C 1
ATOM 1483 O O . GLY A 1 187 ? -36.251 -14.178 22.440 1.00 52.28 187 GLY A O 1
ATOM 1484 N N . THR A 1 188 ? -37.272 -13.766 24.384 1.00 48.41 188 THR A N 1
ATOM 1485 C CA . THR A 1 188 ? -36.081 -13.264 25.074 1.00 48.41 188 THR A CA 1
ATOM 1486 C C . THR A 1 188 ? -35.273 -14.444 25.590 1.00 48.41 188 THR A C 1
ATOM 1488 O O . THR A 1 188 ? -35.244 -14.766 26.777 1.00 48.41 188 THR A O 1
ATOM 1491 N N . VAL A 1 189 ? -34.583 -15.088 24.651 1.00 44.31 189 VAL A N 1
ATOM 1492 C CA . VAL A 1 189 ? -33.466 -15.985 24.924 1.00 44.31 189 VAL A CA 1
ATOM 1493 C C . VAL A 1 189 ? -32.442 -15.200 25.744 1.00 44.31 189 VAL A C 1
ATOM 1495 O O . VAL A 1 189 ? -31.643 -14.434 25.208 1.00 44.31 189 VAL A O 1
ATOM 1498 N N . MET A 1 190 ? -32.462 -15.385 27.064 1.00 40.59 190 MET A N 1
ATOM 1499 C CA . MET A 1 190 ? -31.241 -15.237 27.843 1.00 40.59 190 MET A CA 1
ATOM 1500 C C . MET A 1 190 ? -30.251 -16.259 27.273 1.00 40.59 190 MET A C 1
ATOM 1502 O O . MET A 1 190 ? -30.587 -17.445 27.198 1.00 40.59 190 MET A O 1
ATOM 1506 N N . PRO A 1 191 ? -29.068 -15.831 26.808 1.00 43.56 191 PRO A N 1
ATOM 1507 C CA . PRO A 1 191 ? -28.109 -16.729 26.203 1.00 43.56 191 PRO A CA 1
ATOM 1508 C C . PRO A 1 191 ? -27.434 -17.518 27.322 1.00 43.56 191 PRO A C 1
ATOM 1510 O O . PRO A 1 191 ? -26.403 -17.108 27.850 1.00 43.56 191 PRO A O 1
ATOM 1513 N N . GLU A 1 192 ? -27.984 -18.673 27.680 1.00 41.53 192 GLU A N 1
ATOM 1514 C CA . GLU A 1 192 ? -27.156 -19.692 28.309 1.00 41.53 192 GLU A CA 1
ATOM 1515 C C . GLU A 1 192 ? -26.216 -20.279 27.244 1.00 41.53 192 GLU A C 1
ATOM 1517 O O . GLU A 1 192 ? -26.599 -21.033 26.353 1.00 41.53 192 GLU A O 1
ATOM 1522 N N . SER A 1 193 ? -24.949 -19.875 27.339 1.00 45.50 193 SER A N 1
ATOM 1523 C CA . SER A 1 193 ? -23.780 -20.730 27.096 1.00 45.50 193 SER A CA 1
ATOM 1524 C C . SER A 1 193 ? -23.532 -21.301 25.685 1.00 45.50 193 SER A C 1
ATOM 1526 O O . SER A 1 193 ? -22.825 -22.294 25.535 1.00 45.50 193 SER A O 1
ATOM 1528 N N . ALA A 1 194 ? -24.019 -20.662 24.615 1.00 48.66 194 ALA A N 1
ATOM 1529 C CA . ALA A 1 194 ? -23.598 -20.992 23.238 1.00 48.66 194 ALA A CA 1
ATOM 1530 C C . ALA A 1 194 ? -22.538 -20.026 22.657 1.00 48.66 194 ALA A C 1
ATOM 1532 O O . ALA A 1 194 ? -21.818 -20.381 21.720 1.00 48.66 194 ALA A O 1
ATOM 1533 N N . GLY A 1 195 ? -22.421 -18.810 23.208 1.00 49.50 195 GLY A N 1
ATOM 1534 C CA . GLY A 1 195 ? -21.475 -17.783 22.744 1.00 49.50 195 GLY A CA 1
ATOM 1535 C C . GLY A 1 195 ? -20.032 -18.020 23.200 1.00 49.50 195 GLY A C 1
ATOM 1536 O O . GLY A 1 195 ? -19.102 -17.895 22.403 1.00 49.50 195 GLY A O 1
ATOM 1537 N N . ASP A 1 196 ? -19.846 -18.457 24.448 1.00 52.97 196 ASP A N 1
ATOM 1538 C CA . ASP A 1 196 ? -18.515 -18.678 25.034 1.00 52.97 196 ASP A CA 1
ATOM 1539 C C . ASP A 1 196 ? -17.820 -19.932 24.498 1.00 52.97 196 ASP A C 1
ATOM 1541 O O . ASP A 1 196 ? -16.600 -19.965 24.361 1.00 52.97 196 ASP A O 1
ATOM 1545 N N . ALA A 1 197 ? -18.579 -20.958 24.106 1.00 55.84 197 ALA A N 1
ATOM 1546 C CA . ALA A 1 197 ? -18.000 -22.156 23.505 1.00 55.84 197 ALA A CA 1
ATOM 1547 C C . ALA A 1 197 ? -17.335 -21.853 22.151 1.00 55.84 197 ALA A C 1
ATOM 1549 O O . ALA A 1 197 ? -16.279 -22.411 21.850 1.00 55.84 197 ALA A O 1
ATOM 1550 N N . ARG A 1 198 ? -17.918 -20.940 21.356 1.00 59.03 198 ARG A N 1
ATOM 1551 C CA . ARG A 1 198 ? -17.372 -20.505 20.059 1.00 59.03 198 ARG A CA 1
ATOM 1552 C C . ARG A 1 198 ? -16.214 -19.526 20.225 1.00 59.03 198 ARG A C 1
ATOM 1554 O O . ARG A 1 198 ? -15.198 -19.693 19.558 1.00 59.03 198 ARG A O 1
ATOM 1561 N N . SER A 1 199 ? -16.334 -18.569 21.147 1.00 61.59 199 SER A N 1
ATOM 1562 C CA . SER A 1 199 ? -15.255 -17.620 21.454 1.00 61.59 199 SER A CA 1
ATOM 1563 C C . SER A 1 199 ? -14.038 -18.333 22.061 1.00 61.59 199 SER A C 1
ATOM 1565 O O . SER A 1 199 ? -12.906 -18.144 21.621 1.00 61.59 199 SER A O 1
ATOM 1567 N N . GLY A 1 200 ? -14.272 -19.272 22.983 1.00 69.75 200 GLY A N 1
ATOM 1568 C CA . GLY A 1 200 ? -13.237 -20.131 23.552 1.00 69.75 200 GLY A CA 1
ATOM 1569 C C . GLY A 1 200 ? -12.647 -21.125 22.548 1.00 69.75 200 GLY A C 1
ATOM 1570 O O . GLY A 1 200 ? -11.466 -21.439 22.642 1.00 69.75 200 GLY A O 1
ATOM 1571 N N . ALA A 1 201 ? -13.421 -21.614 21.571 1.00 76.44 201 ALA A N 1
ATOM 1572 C CA . ALA A 1 201 ? -12.876 -22.432 20.485 1.00 76.44 201 ALA A CA 1
ATOM 1573 C C . ALA A 1 201 ? -11.961 -21.612 19.563 1.00 76.44 201 ALA A C 1
ATOM 1575 O O . ALA A 1 201 ? -10.881 -22.086 19.228 1.00 76.44 201 ALA A O 1
ATOM 1576 N N . GLY A 1 202 ? -12.349 -20.377 19.227 1.00 80.62 202 GLY A N 1
ATOM 1577 C CA . GLY A 1 202 ? -11.515 -19.458 18.449 1.00 80.62 202 GLY A CA 1
ATOM 1578 C C . GLY A 1 202 ? -10.213 -19.094 19.165 1.00 80.62 202 GLY A C 1
ATOM 1579 O O . GLY A 1 202 ? -9.147 -19.162 18.562 1.00 80.62 202 GLY A O 1
ATOM 1580 N N . LEU A 1 203 ? -10.277 -18.794 20.468 1.00 83.62 203 LEU A N 1
ATOM 1581 C CA . LEU A 1 203 ? -9.083 -18.512 21.268 1.00 83.62 203 LEU A CA 1
ATOM 1582 C C . LEU A 1 203 ? -8.170 -19.738 21.385 1.00 83.62 203 LEU A C 1
ATOM 1584 O O . LEU A 1 203 ? -6.960 -19.610 21.239 1.00 83.62 203 LEU A O 1
ATOM 1588 N N . ARG A 1 204 ? -8.733 -20.936 21.600 1.00 82.88 204 ARG A N 1
ATOM 1589 C CA . ARG A 1 204 ? -7.946 -22.180 21.608 1.00 82.88 204 ARG A CA 1
ATOM 1590 C C . ARG A 1 204 ? -7.243 -22.410 20.273 1.00 82.88 204 ARG A C 1
ATOM 1592 O O . ARG A 1 204 ? -6.089 -22.816 20.275 1.00 82.88 204 ARG A O 1
ATOM 1599 N N . GLU A 1 205 ? -7.900 -22.115 19.156 1.00 84.81 205 GLU A N 1
ATOM 1600 C CA . GLU A 1 205 ? -7.291 -22.246 17.831 1.00 84.81 205 GLU A CA 1
ATOM 1601 C C . GLU A 1 205 ? -6.154 -21.236 17.620 1.00 84.81 205 GLU A C 1
ATOM 1603 O O . GLU A 1 205 ? -5.067 -21.626 17.206 1.00 84.81 205 GLU A O 1
ATOM 1608 N N . GLN A 1 206 ? -6.349 -19.970 18.009 1.00 86.25 206 GLN A N 1
ATOM 1609 C CA . GLN A 1 206 ? -5.301 -18.940 17.961 1.00 86.25 206 GLN A CA 1
ATOM 1610 C C . GLN A 1 206 ? -4.108 -19.274 18.863 1.00 86.25 206 GLN A C 1
ATOM 1612 O O . GLN A 1 206 ? -2.960 -19.095 18.466 1.00 86.25 206 GLN A O 1
ATOM 1617 N N . MET A 1 207 ? -4.364 -19.790 20.069 1.00 87.12 207 MET A N 1
ATOM 1618 C CA . MET A 1 207 ? -3.308 -20.235 20.979 1.00 87.12 207 MET A CA 1
ATOM 1619 C C . MET A 1 207 ? -2.532 -21.423 20.406 1.00 87.12 207 MET A C 1
ATOM 1621 O O . MET A 1 207 ? -1.311 -21.469 20.540 1.00 87.12 207 MET A O 1
ATOM 1625 N N . ASN A 1 208 ? -3.217 -22.364 19.751 1.00 86.31 208 ASN A N 1
ATOM 1626 C CA . ASN A 1 208 ? -2.575 -23.508 19.108 1.00 86.31 208 ASN A CA 1
ATOM 1627 C C . ASN A 1 208 ? -1.723 -23.088 17.899 1.00 86.31 208 ASN A C 1
ATOM 1629 O O . ASN A 1 208 ? -0.659 -23.667 17.687 1.00 86.31 208 ASN A O 1
ATOM 1633 N N . GLU A 1 209 ? -2.162 -22.084 17.138 1.00 88.75 209 GLU A N 1
ATOM 1634 C CA . GLU A 1 209 ? -1.409 -21.532 16.005 1.00 88.75 209 GLU A CA 1
ATOM 1635 C C . GLU A 1 209 ? -0.151 -20.792 16.476 1.00 88.75 209 GLU A C 1
ATOM 1637 O O . GLU A 1 209 ? 0.956 -21.091 16.028 1.00 88.75 209 GLU A O 1
ATOM 1642 N N . LEU A 1 210 ? -0.295 -19.907 17.469 1.00 90.94 210 LEU A N 1
ATOM 1643 C CA . LEU A 1 210 ? 0.834 -19.183 18.054 1.00 90.94 210 LEU A CA 1
ATOM 1644 C C . LEU A 1 210 ? 1.854 -20.143 18.683 1.00 90.94 210 LEU A C 1
ATOM 1646 O O . LEU A 1 210 ? 3.060 -19.966 18.525 1.00 90.94 210 LEU A O 1
ATOM 1650 N N . ALA A 1 211 ? 1.387 -21.191 19.367 1.00 89.50 211 ALA A N 1
ATOM 1651 C CA . ALA A 1 211 ? 2.266 -22.218 19.914 1.00 89.50 211 ALA A CA 1
ATOM 1652 C C . ALA A 1 211 ? 3.051 -22.951 18.813 1.00 89.50 211 ALA A C 1
ATOM 1654 O O . ALA A 1 211 ? 4.235 -23.229 19.001 1.00 89.50 211 ALA A O 1
ATOM 1655 N N . ALA A 1 212 ? 2.434 -23.238 17.662 1.00 88.38 212 ALA A N 1
ATOM 1656 C CA . ALA A 1 212 ? 3.121 -23.872 16.538 1.00 88.38 212 ALA A CA 1
ATOM 1657 C C . ALA A 1 212 ? 4.214 -22.963 15.951 1.00 88.38 212 ALA A C 1
ATOM 1659 O O . ALA A 1 212 ? 5.316 -23.431 15.655 1.00 88.38 212 ALA A O 1
ATOM 1660 N N . GLU A 1 213 ? 3.943 -21.664 15.832 1.00 88.38 213 GLU A N 1
ATOM 1661 C CA . GLU A 1 213 ? 4.910 -20.681 15.342 1.00 88.38 213 GLU A CA 1
ATOM 1662 C C . GLU A 1 213 ? 6.104 -20.525 16.294 1.00 88.38 213 GLU A C 1
ATOM 1664 O O . GLU A 1 213 ? 7.256 -20.581 15.856 1.00 88.38 213 GLU A O 1
ATOM 1669 N N . VAL A 1 214 ? 5.845 -20.421 17.603 1.00 90.19 214 VAL A N 1
ATOM 1670 C CA . VAL A 1 214 ? 6.894 -20.335 18.630 1.00 90.19 214 VAL A CA 1
ATOM 1671 C C . VAL A 1 214 ? 7.775 -21.583 18.615 1.00 90.19 214 VAL A C 1
ATOM 1673 O O . VAL A 1 214 ? 8.995 -21.454 18.638 1.00 90.19 214 VAL A O 1
ATOM 1676 N N . VAL A 1 215 ? 7.182 -22.778 18.516 1.00 87.38 215 VAL A N 1
ATOM 1677 C CA . VAL A 1 215 ? 7.927 -24.046 18.442 1.00 87.38 215 VAL A CA 1
ATOM 1678 C C . VAL A 1 215 ? 8.758 -24.143 17.157 1.00 87.38 215 VAL A C 1
ATOM 1680 O O . VAL A 1 215 ? 9.887 -24.628 17.182 1.00 87.38 215 VAL A O 1
ATOM 1683 N N . ASN A 1 216 ? 8.244 -23.660 16.023 1.00 86.31 216 ASN A N 1
ATOM 1684 C CA . ASN A 1 216 ? 9.006 -23.609 14.774 1.00 86.31 216 ASN A CA 1
ATOM 1685 C C . ASN A 1 216 ? 10.187 -22.626 14.868 1.00 86.31 216 ASN A C 1
ATOM 1687 O O . ASN A 1 216 ? 11.284 -22.920 14.392 1.00 86.31 216 ASN A O 1
ATOM 1691 N N . LEU A 1 217 ? 9.986 -21.468 15.503 1.00 87.62 217 LEU A N 1
ATOM 1692 C CA . LEU A 1 217 ? 11.038 -20.476 15.709 1.00 87.62 217 LEU A CA 1
ATOM 1693 C C . LEU A 1 217 ? 12.123 -20.989 16.664 1.00 87.62 217 LEU A C 1
ATOM 1695 O O . LEU A 1 217 ? 13.305 -20.859 16.354 1.00 87.62 217 LEU A O 1
ATOM 1699 N N . THR A 1 218 ? 11.751 -21.619 17.782 1.00 85.56 218 THR A N 1
ATOM 1700 C CA . THR A 1 218 ? 12.728 -22.214 18.708 1.00 85.56 218 THR A CA 1
ATOM 1701 C C . THR A 1 218 ? 13.486 -23.365 18.064 1.00 85.56 218 THR A C 1
ATOM 1703 O O . THR A 1 218 ? 14.701 -23.436 18.207 1.00 85.56 218 THR A O 1
ATOM 1706 N N . MET A 1 219 ? 12.825 -24.202 17.263 1.00 84.50 219 MET A N 1
ATOM 1707 C CA . MET A 1 219 ? 13.499 -25.255 16.503 1.00 84.50 219 MET A CA 1
ATOM 1708 C C . MET A 1 219 ? 14.522 -24.689 15.500 1.00 84.50 219 MET A C 1
ATOM 1710 O O . MET A 1 219 ? 15.609 -25.246 15.355 1.00 84.50 219 MET A O 1
ATOM 1714 N N . LYS A 1 220 ? 14.225 -23.561 14.834 1.00 84.50 220 LYS A N 1
ATOM 1715 C CA . LYS A 1 220 ? 15.195 -22.868 13.961 1.00 84.50 220 LYS A CA 1
ATOM 1716 C C . LYS A 1 220 ? 16.394 -22.312 14.732 1.00 84.50 220 LYS A C 1
ATOM 1718 O O . LYS A 1 220 ? 17.489 -22.273 14.180 1.00 84.50 220 LYS A O 1
ATOM 1723 N N . LEU A 1 221 ? 16.190 -21.880 15.977 1.00 84.81 221 LEU A N 1
ATOM 1724 C CA . LEU A 1 221 ? 17.251 -21.345 16.835 1.00 84.81 221 LEU A CA 1
ATOM 1725 C C . LEU A 1 221 ? 18.121 -22.449 17.458 1.00 84.81 221 LEU A C 1
ATOM 1727 O O . LEU A 1 221 ? 19.332 -22.276 17.551 1.00 84.81 221 LEU A O 1
ATOM 1731 N N . GLU A 1 222 ? 17.530 -23.574 17.866 1.00 83.81 222 GLU A N 1
ATOM 1732 C CA . GLU A 1 222 ? 18.253 -24.708 18.467 1.00 83.81 222 GLU A CA 1
ATOM 1733 C C . GLU A 1 222 ? 18.920 -25.625 17.427 1.00 83.81 222 GLU A C 1
ATOM 1735 O O . GLU A 1 222 ? 19.871 -26.337 17.747 1.00 83.81 222 GLU A O 1
ATOM 1740 N N . GLY A 1 223 ? 18.451 -25.604 16.176 1.00 77.44 223 GLY A N 1
ATOM 1741 C CA . GLY A 1 223 ? 19.016 -26.391 15.084 1.00 77.44 223 GLY A CA 1
ATOM 1742 C C . GLY A 1 223 ? 18.490 -27.837 14.998 1.00 77.44 223 GLY A C 1
ATOM 1743 O O . GLY A 1 223 ? 17.586 -28.244 15.741 1.00 77.44 223 GLY A O 1
ATOM 1744 N N . PRO A 1 224 ? 19.028 -28.635 14.054 1.00 74.06 224 PRO A N 1
ATOM 1745 C CA . PRO A 1 224 ? 18.479 -29.943 13.677 1.00 74.06 224 PRO A CA 1
ATOM 1746 C C . PRO A 1 224 ? 18.597 -31.025 14.766 1.00 74.06 224 PRO A C 1
ATOM 1748 O O . PRO A 1 224 ? 17.867 -32.011 14.716 1.00 74.06 224 PRO A O 1
ATOM 1751 N N . ASP A 1 225 ? 19.461 -30.833 15.768 1.00 74.56 225 ASP A N 1
ATOM 1752 C CA . ASP A 1 225 ? 19.676 -31.789 16.866 1.00 74.56 225 ASP A CA 1
ATOM 1753 C C . ASP A 1 225 ? 18.790 -31.548 18.103 1.00 74.56 225 ASP A C 1
ATOM 1755 O O . ASP A 1 225 ? 18.902 -32.280 19.099 1.00 74.56 225 ASP A O 1
ATOM 1759 N N . SER A 1 226 ? 17.896 -30.553 18.043 1.00 80.94 226 SER A N 1
ATOM 1760 C CA . SER A 1 226 ? 16.982 -30.197 19.132 1.00 80.94 226 SER A CA 1
ATOM 1761 C C . SER A 1 226 ? 16.076 -31.359 19.558 1.00 80.94 226 SER A C 1
ATOM 1763 O O . SER A 1 226 ? 15.671 -32.222 18.770 1.00 80.94 226 SER A O 1
ATOM 1765 N N . THR A 1 227 ? 15.714 -31.383 20.842 1.00 80.44 227 THR A N 1
ATOM 1766 C CA . THR A 1 227 ? 14.766 -32.367 21.395 1.00 80.44 227 THR A CA 1
ATOM 1767 C C . THR A 1 227 ? 13.387 -32.245 20.742 1.00 80.44 227 THR A C 1
ATOM 1769 O O . THR A 1 227 ? 12.696 -33.248 20.570 1.00 80.44 227 THR A O 1
ATOM 1772 N N . ILE A 1 228 ? 13.028 -31.036 20.305 1.00 79.75 228 ILE A N 1
ATOM 1773 C CA . ILE A 1 228 ? 11.801 -30.710 19.574 1.00 79.75 228 ILE A CA 1
ATOM 1774 C C . ILE A 1 228 ? 11.799 -31.364 18.187 1.00 79.75 228 ILE A C 1
ATOM 1776 O O . ILE A 1 228 ? 10.816 -32.013 17.829 1.00 79.75 228 ILE A O 1
ATOM 1780 N N . ALA A 1 229 ? 12.895 -31.263 17.426 1.00 77.56 229 ALA A N 1
ATOM 1781 C CA . ALA A 1 229 ? 13.009 -31.916 16.120 1.00 77.56 229 ALA A CA 1
ATOM 1782 C C . ALA A 1 229 ? 12.885 -33.446 16.238 1.00 77.56 229 ALA A C 1
ATOM 1784 O O . ALA A 1 229 ? 12.160 -34.077 15.468 1.00 77.56 229 ALA A O 1
ATOM 1785 N N . LYS A 1 230 ? 13.507 -34.041 17.266 1.00 79.69 230 LYS A N 1
ATOM 1786 C CA . LYS A 1 230 ? 13.389 -35.481 17.567 1.00 79.69 230 LYS A CA 1
ATOM 1787 C C . LYS A 1 230 ? 11.968 -35.882 17.977 1.00 79.69 230 LYS A C 1
ATOM 1789 O O . LYS A 1 230 ? 11.494 -36.939 17.571 1.00 79.69 230 LYS A O 1
ATOM 1794 N N . ALA A 1 231 ? 11.274 -35.042 18.746 1.00 78.31 231 ALA A N 1
ATOM 1795 C CA . ALA A 1 231 ? 9.891 -35.283 19.153 1.00 78.31 231 ALA A CA 1
ATOM 1796 C C . ALA A 1 231 ? 8.899 -35.165 17.982 1.00 78.31 231 ALA A C 1
ATOM 1798 O O . ALA A 1 231 ? 7.953 -35.942 17.916 1.00 78.31 231 ALA A O 1
ATOM 1799 N N . LEU A 1 232 ? 9.125 -34.243 17.039 1.00 75.56 232 LEU A N 1
ATOM 1800 C CA . LEU A 1 232 ? 8.304 -34.091 15.829 1.00 75.56 232 LEU A CA 1
ATOM 1801 C C . LEU A 1 232 ? 8.521 -35.213 14.805 1.00 75.56 232 LEU A C 1
ATOM 1803 O O . LEU A 1 232 ? 7.604 -35.512 14.037 1.00 75.56 232 LEU A O 1
ATOM 1807 N N . ALA A 1 233 ? 9.713 -35.820 14.798 1.00 72.81 233 ALA A N 1
ATOM 1808 C CA . ALA A 1 233 ? 10.031 -37.009 14.007 1.00 72.81 233 ALA A CA 1
ATOM 1809 C C . ALA A 1 233 ? 9.414 -38.297 14.586 1.00 72.81 233 ALA A C 1
ATOM 1811 O O . ALA A 1 233 ? 9.302 -39.295 13.877 1.00 72.81 233 ALA A O 1
ATOM 1812 N N . SER A 1 234 ? 9.003 -38.280 15.858 1.00 69.44 234 SER A N 1
ATOM 1813 C CA . SER A 1 234 ? 8.274 -39.377 16.490 1.00 69.44 234 SER A CA 1
ATOM 1814 C C . SER A 1 234 ? 6.775 -39.251 16.196 1.00 69.44 234 SER A C 1
ATOM 1816 O O . SER A 1 234 ? 6.153 -38.227 16.486 1.00 69.44 234 SER A O 1
ATOM 1818 N N . GLU A 1 235 ? 6.167 -40.287 15.615 1.00 58.84 235 GLU A N 1
ATOM 1819 C CA . GLU A 1 235 ? 4.722 -40.323 15.371 1.00 58.84 235 GLU A CA 1
ATOM 1820 C C . GLU A 1 235 ? 3.963 -40.529 16.691 1.00 58.84 235 GLU A C 1
ATOM 1822 O O . GLU A 1 235 ? 3.800 -41.642 17.190 1.00 58.84 235 GLU A O 1
ATOM 1827 N N . GLY A 1 236 ? 3.502 -39.430 17.290 1.00 58.34 236 GLY A N 1
ATOM 1828 C CA . GLY A 1 236 ? 2.626 -39.471 18.459 1.00 58.34 236 GLY A CA 1
ATOM 1829 C C . GLY A 1 236 ? 1.239 -40.035 18.124 1.00 58.34 236 GLY A C 1
ATOM 1830 O O . GLY A 1 236 ? 0.626 -39.650 17.128 1.00 58.34 236 GLY A O 1
ATOM 1831 N N . GLN A 1 237 ? 0.725 -40.918 18.989 1.00 52.12 237 GLN A N 1
ATOM 1832 C CA . GLN A 1 237 ? -0.625 -41.491 18.917 1.00 52.12 237 GLN A CA 1
ATOM 1833 C C . GLN A 1 237 ? -1.701 -40.405 18.770 1.00 52.12 237 GLN A C 1
ATOM 1835 O O . GLN A 1 237 ? -1.917 -39.585 19.665 1.00 52.12 237 GLN A O 1
ATOM 1840 N N . GLN A 1 238 ? -2.411 -40.440 17.642 1.00 55.34 238 GLN A N 1
ATOM 1841 C CA . GLN A 1 238 ? -3.552 -39.577 17.348 1.00 55.34 238 GLN A CA 1
ATOM 1842 C C . GLN A 1 238 ? -4.759 -39.957 18.216 1.00 55.34 238 GLN A C 1
ATOM 1844 O O . GLN A 1 238 ? -5.641 -40.704 17.798 1.00 55.34 238 GLN A O 1
ATOM 1849 N N . ASN A 1 239 ? -4.827 -39.414 19.428 1.00 51.22 239 ASN A N 1
ATOM 1850 C CA . ASN A 1 239 ? -6.023 -39.499 20.259 1.00 51.22 239 ASN A CA 1
ATOM 1851 C C . ASN A 1 239 ? -6.847 -38.210 20.135 1.00 5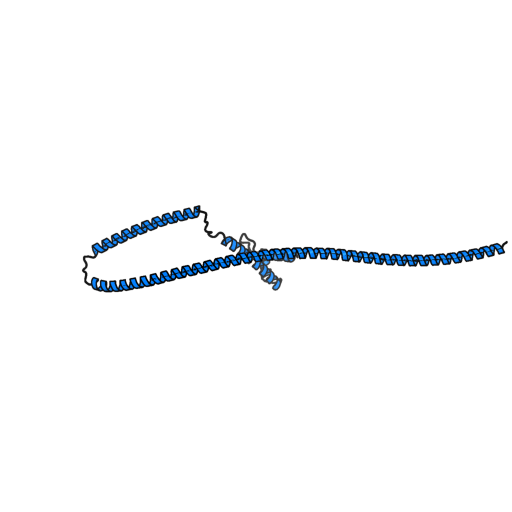1.22 239 ASN A C 1
ATOM 1853 O O . ASN A 1 239 ? -6.762 -37.318 20.974 1.00 51.22 239 ASN A O 1
ATOM 1857 N N . GLY A 1 240 ? -7.682 -38.138 19.092 1.00 52.88 240 GLY A N 1
ATOM 1858 C CA . GLY A 1 240 ? -8.822 -37.214 19.027 1.00 52.88 240 GLY A CA 1
ATOM 1859 C C . GLY A 1 240 ? -8.953 -36.405 17.731 1.00 52.88 240 GLY A C 1
ATOM 1860 O O . GLY A 1 240 ? -7.968 -36.006 17.127 1.00 52.88 240 GLY A O 1
ATOM 1861 N N . ARG A 1 241 ? -10.213 -36.171 17.330 1.00 57.16 241 ARG A N 1
ATOM 1862 C CA . ARG A 1 241 ? -10.751 -35.509 16.114 1.00 57.16 241 ARG A CA 1
ATOM 1863 C C . ARG A 1 241 ? -10.276 -34.051 15.855 1.00 57.16 241 ARG A C 1
ATOM 1865 O O . ARG A 1 241 ? -11.105 -33.173 15.628 1.00 57.16 241 ARG A O 1
ATOM 1872 N N . GLY A 1 242 ? -8.978 -33.761 15.867 1.00 65.06 242 GLY A N 1
ATOM 1873 C CA . GLY A 1 242 ? -8.448 -32.429 15.549 1.00 65.06 242 GLY A CA 1
ATOM 1874 C C . GLY A 1 242 ? -6.994 -32.446 15.082 1.00 65.06 242 GLY A C 1
ATOM 1875 O O . GLY A 1 242 ? -6.254 -33.378 15.375 1.00 65.06 242 GLY A O 1
ATOM 1876 N N . ILE A 1 243 ? -6.596 -31.405 14.345 1.00 74.44 243 ILE A N 1
ATOM 1877 C CA . ILE A 1 243 ? -5.222 -31.219 13.857 1.00 74.44 243 ILE A CA 1
ATOM 1878 C C . ILE A 1 243 ? -4.298 -31.051 15.072 1.00 74.44 243 ILE A C 1
ATOM 18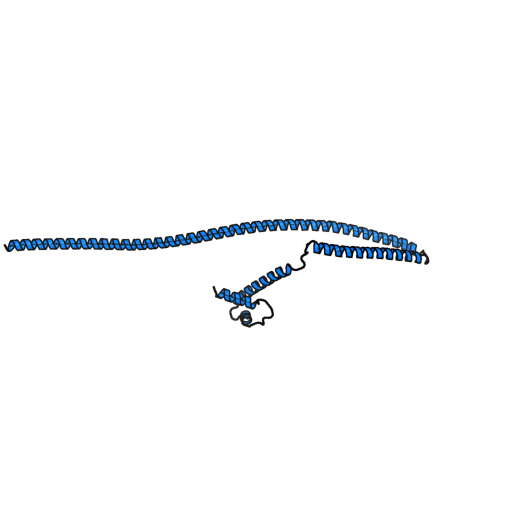80 O O . ILE A 1 243 ? -4.497 -30.149 15.893 1.00 74.44 243 ILE A O 1
ATOM 1884 N N . SER A 1 244 ? -3.299 -31.921 15.215 1.00 81.06 244 SER A N 1
ATOM 1885 C CA . SER A 1 244 ? -2.355 -31.850 16.332 1.00 81.06 244 SER A CA 1
ATOM 1886 C C . SER A 1 244 ? -1.422 -30.642 16.196 1.00 81.06 244 SER A C 1
ATOM 1888 O O . SER A 1 244 ? -1.167 -30.149 15.096 1.00 81.06 244 SER A O 1
ATOM 1890 N N . LEU A 1 245 ? -0.861 -30.179 17.317 1.00 81.62 245 LEU A N 1
ATOM 1891 C CA . LEU A 1 245 ? 0.203 -29.169 17.322 1.00 81.62 245 LEU A CA 1
ATOM 1892 C C . LEU A 1 245 ? 1.387 -29.608 16.440 1.00 81.62 245 LEU A C 1
ATOM 1894 O O . LEU A 1 245 ? 1.915 -28.808 15.675 1.00 81.62 245 LEU A O 1
ATOM 1898 N N . ALA A 1 246 ? 1.748 -30.895 16.484 1.00 81.81 246 ALA A N 1
ATOM 1899 C CA . ALA A 1 246 ? 2.823 -31.453 15.663 1.00 81.81 246 ALA A CA 1
ATOM 1900 C C . ALA A 1 246 ? 2.519 -31.377 14.156 1.00 81.81 246 ALA A C 1
ATOM 1902 O O . ALA A 1 246 ? 3.409 -31.088 13.357 1.00 81.81 246 ALA A O 1
ATOM 1903 N N . ASP A 1 247 ? 1.258 -31.587 13.766 1.00 83.62 247 ASP A N 1
ATOM 1904 C CA . ASP A 1 247 ? 0.840 -31.509 12.365 1.00 83.62 247 ASP A CA 1
ATOM 1905 C C . ASP A 1 247 ? 0.869 -30.061 11.857 1.00 83.62 247 ASP A C 1
ATOM 1907 O O . ASP A 1 247 ? 1.314 -29.818 10.735 1.00 83.62 247 ASP A O 1
ATOM 1911 N N . ARG A 1 248 ? 0.482 -29.090 12.699 1.00 84.25 248 ARG A N 1
ATOM 1912 C CA . ARG A 1 248 ? 0.603 -27.652 12.394 1.00 84.25 248 ARG A CA 1
ATOM 1913 C C . ARG A 1 248 ? 2.056 -27.215 12.220 1.00 84.25 248 ARG A C 1
ATOM 1915 O O . ARG A 1 248 ? 2.371 -26.543 11.242 1.00 84.25 248 ARG A O 1
ATOM 1922 N N . VAL A 1 249 ? 2.963 -27.651 13.099 1.00 83.44 249 VAL A N 1
ATOM 1923 C CA . VAL A 1 249 ? 4.399 -27.343 12.967 1.00 83.44 249 VAL A CA 1
ATOM 1924 C C . VAL A 1 249 ? 4.976 -27.936 11.675 1.00 83.44 249 VAL A C 1
ATOM 1926 O O . VAL A 1 249 ? 5.682 -27.237 10.947 1.00 83.44 249 VAL A O 1
ATOM 1929 N N . ARG A 1 250 ? 4.627 -29.184 11.322 1.00 83.75 250 ARG A N 1
ATOM 1930 C CA . ARG A 1 250 ? 5.026 -29.790 10.036 1.00 83.75 250 ARG A CA 1
ATOM 1931 C C . ARG A 1 250 ? 4.452 -29.034 8.829 1.00 83.75 250 ARG A C 1
ATOM 1933 O O . ARG A 1 250 ? 5.152 -28.862 7.831 1.00 83.75 250 ARG A O 1
ATOM 1940 N N . ALA A 1 251 ? 3.210 -28.551 8.907 1.00 84.31 251 ALA A N 1
ATOM 1941 C CA . ALA A 1 251 ? 2.602 -27.735 7.854 1.00 84.31 251 ALA A CA 1
ATOM 1942 C C . ALA A 1 251 ? 3.333 -26.391 7.665 1.00 84.31 251 ALA A C 1
ATOM 1944 O O . ALA A 1 251 ? 3.623 -26.016 6.529 1.00 84.31 251 ALA A O 1
ATOM 1945 N N . LEU A 1 252 ? 3.711 -25.718 8.758 1.00 83.75 252 LEU A N 1
ATOM 1946 C CA . LEU A 1 252 ? 4.508 -24.486 8.726 1.00 83.75 252 LEU A CA 1
ATOM 1947 C C . LEU A 1 252 ? 5.917 -24.706 8.158 1.00 83.75 252 LEU A C 1
ATOM 1949 O O . LEU A 1 252 ? 6.405 -23.875 7.396 1.00 83.75 252 LEU A O 1
ATOM 1953 N N . GLN A 1 253 ? 6.568 -25.828 8.478 1.00 80.44 253 GLN A N 1
ATOM 1954 C CA . GLN A 1 253 ? 7.854 -26.194 7.870 1.00 80.44 253 GLN A CA 1
ATOM 1955 C C . GLN A 1 253 ? 7.715 -26.386 6.357 1.00 80.44 253 GLN A C 1
ATOM 1957 O O . GLN A 1 253 ? 8.487 -25.815 5.593 1.00 80.44 253 GLN A O 1
ATOM 1962 N N . LYS A 1 254 ? 6.688 -27.125 5.917 1.00 81.81 254 LYS A N 1
ATOM 1963 C CA . LYS A 1 254 ? 6.432 -27.368 4.493 1.00 81.81 254 LYS A CA 1
ATOM 1964 C C . LYS A 1 254 ? 6.144 -26.072 3.727 1.00 81.81 254 LYS A C 1
ATOM 1966 O O . LYS A 1 254 ? 6.653 -25.917 2.623 1.00 81.81 254 LYS A O 1
ATOM 1971 N N . ALA A 1 255 ? 5.383 -25.149 4.319 1.00 77.12 255 ALA A N 1
ATOM 1972 C CA . ALA A 1 255 ? 5.111 -23.831 3.743 1.00 77.12 255 ALA A CA 1
ATOM 1973 C C . ALA A 1 255 ? 6.359 -22.926 3.709 1.00 77.12 255 ALA A C 1
ATOM 1975 O O . ALA A 1 255 ? 6.542 -22.153 2.773 1.00 77.12 255 ALA A O 1
ATOM 1976 N N . GLY A 1 256 ? 7.239 -23.037 4.708 1.00 66.44 256 GLY A N 1
ATOM 1977 C CA . GLY A 1 256 ? 8.505 -22.304 4.764 1.00 66.44 256 GLY A CA 1
ATOM 1978 C C . GLY A 1 256 ? 9.613 -22.860 3.862 1.00 66.44 256 GLY A C 1
ATOM 1979 O O . GLY A 1 256 ? 10.569 -22.142 3.602 1.00 66.44 256 GLY A O 1
ATOM 1980 N N . SER A 1 257 ? 9.507 -24.110 3.398 1.00 62.09 257 SER A N 1
ATOM 1981 C CA . SER A 1 257 ? 10.430 -24.729 2.428 1.00 62.09 257 SER A CA 1
ATOM 1982 C C . SER A 1 257 ? 9.961 -24.619 0.971 1.00 62.09 257 SER A C 1
ATOM 1984 O O . SER A 1 257 ? 10.691 -25.029 0.073 1.00 62.09 257 SER A O 1
ATOM 1986 N N . SER A 1 258 ? 8.738 -24.129 0.734 1.00 52.22 258 SER A N 1
ATOM 1987 C CA . SER A 1 258 ? 8.165 -23.914 -0.605 1.00 52.22 258 SER A CA 1
ATOM 1988 C C . SER A 1 258 ? 8.292 -22.474 -1.122 1.00 52.22 258 SER A C 1
ATOM 1990 O O . SER A 1 258 ? 7.766 -22.181 -2.192 1.00 52.22 258 SER A O 1
ATOM 1992 N N . ASN A 1 259 ? 8.960 -21.600 -0.366 1.00 40.38 259 ASN A N 1
ATOM 1993 C CA . ASN A 1 259 ? 9.414 -20.267 -0.776 1.00 40.38 259 ASN A CA 1
ATOM 1994 C C . ASN A 1 259 ? 10.941 -20.262 -0.853 1.00 40.38 259 ASN A C 1
ATOM 1996 O O . ASN A 1 259 ? 11.471 -19.496 -1.684 1.00 40.38 259 ASN A O 1
#

Secondary structure (DSSP, 8-state):
-HHHHHHHHHHHHHHHHHHHHHHHHHHHHHHHHHHHHHHHHHHHHHHHHHHHHHHHHHHHHHHHHHHHHHHHHHHHHHHHHHHHHHHHHHHHHHHHHHHHHHHHHHHHHHHHHHHHHHHHHHHHHHHHHHHHHHHHHHHTSS-GGGHHHHHHHHHHHHHHHHHHHHHHHHHHHHHHHHHHHHHHHTT-----SSHHHHHHHHHHHHHHHHHHHHHHHHHHHH-TT-HHHHHHHS-----SSS--HHHHHHHHHHHHS--

Radius of gyration: 55.02 Å; chains: 1; bounding box: 108×52×181 Å